Protein AF-A0A8J7K1U8-F1 (afdb_monomer)

Organism: NCBI:txid945769

Sequence (348 aa):
MERCTTWIDDINPLVSVTADYGIIAEDRPRNQFTYGVLEVPDGNGGFVESDRGPIGTYLYNLVATPPDLVSLIGPYGKGNDSTPTFEWDFLVPDEQITEVNLFVSTFAKGEGLLPTDELVDLSDSSFLPQFTQGEKRELLTKRWNGYDDFNPGRILTATWKKETNTWYDRDGTEIIAGDDDPRNTSTRLTLNDVLTLTAGQDYNWAVQAVRANGETDIDFDSFRTTSGLTDNPFSSVSILTHGFTILPTATGVPNDFFELADSIASVNGEAPDEKGLILLYDKPTGLWTPVDGKGKKINELTDNLNPGDENYLTILADNIIRKYVNQNKSLVLLPEWSTLNESIIETK

Solvent-accessible surface area (backbone atoms only — not comparable to full-atom values): 20417 Å² total; per-residue (Å²): 138,84,82,87,81,80,80,86,55,86,87,74,44,99,72,75,86,72,49,46,66,41,78,75,44,75,42,72,96,76,72,44,74,42,72,40,64,39,66,38,75,40,101,83,79,49,73,39,73,45,89,42,49,75,83,70,85,61,100,70,84,71,81,77,69,75,76,68,44,52,44,78,76,42,70,50,53,87,81,39,40,38,43,36,28,39,36,41,45,63,71,50,67,71,88,50,50,40,36,35,38,42,28,32,15,64,30,47,86,77,60,28,38,45,54,83,26,81,74,69,71,67,81,42,67,80,60,63,63,92,49,54,58,67,54,48,46,67,74,55,37,46,70,45,99,90,34,64,25,52,47,90,52,56,77,42,49,36,35,34,33,54,94,73,70,44,41,17,32,59,84,65,77,48,77,67,64,63,96,43,90,73,66,58,53,99,47,30,46,57,46,49,77,96,65,53,45,69,44,37,39,65,36,24,37,35,44,34,44,30,31,81,88,69,54,71,38,73,34,76,52,70,52,67,33,44,62,28,86,41,93,38,43,46,32,45,80,46,74,58,72,81,72,72,38,82,76,77,89,71,74,49,75,57,65,71,57,27,46,52,43,33,47,36,16,31,56,73,31,83,50,86,89,35,31,33,43,40,31,35,36,40,72,95,70,73,41,78,40,45,28,48,51,80,67,47,74,45,42,86,45,34,80,67,53,50,90,83,44,91,60,35,68,59,47,31,51,55,41,45,54,74,77,29,52,65,62,34,20,28,35,26,37,33,64,59,42,62,80,80,64,67,55,46,77,79,81,129

pLDDT: mean 80.0, std 15.54, range [33.0, 97.62]

Nearest PDB structures (foldseek):
  7mqs-assembly1_F  TM=4.468E-01  e=8.062E-03  Homo sapiens
  2gys-assembly1_B  TM=3.675E-01  e=9.652E-02  Homo sapiens
  7uwu-assembly2_B  TM=4.350E-01  e=1.156E+00  Ruminococcus bromii L2-63
  8opr-assembly1_A  TM=3.460E-01  e=4.659E-01  Bacillus anthracis

Mean predicted aligned error: 13.95 Å

Structure (mmCIF, N/CA/C/O backbone):
data_AF-A0A8J7K1U8-F1
#
_entry.id   AF-A0A8J7K1U8-F1
#
loop_
_atom_site.group_PDB
_atom_site.id
_atom_site.type_symbol
_atom_site.label_atom_id
_atom_site.label_alt_id
_atom_site.label_comp_id
_atom_site.label_asym_id
_atom_site.label_entity_id
_atom_site.label_seq_id
_atom_site.pdbx_PDB_ins_code
_atom_site.Cartn_x
_atom_site.Cartn_y
_atom_site.Cartn_z
_atom_site.occupancy
_atom_site.B_iso_or_equiv
_atom_site.auth_seq_id
_atom_site.auth_comp_id
_atom_site.auth_asym_id
_atom_site.auth_atom_id
_atom_site.pdbx_PDB_model_num
ATOM 1 N N . MET A 1 1 ? 49.160 -5.980 -52.345 1.00 39.09 1 MET A N 1
ATOM 2 C CA . MET A 1 1 ? 47.691 -5.896 -52.203 1.00 39.09 1 MET A CA 1
ATOM 3 C C . MET A 1 1 ? 47.099 -6.941 -53.137 1.00 39.09 1 MET A C 1
ATOM 5 O O . MET A 1 1 ? 46.786 -6.633 -54.277 1.00 39.09 1 MET A O 1
ATOM 9 N N . GLU A 1 2 ? 47.056 -8.196 -52.699 1.00 36.03 2 GLU A N 1
ATOM 10 C CA . GLU A 1 2 ? 46.391 -9.269 -53.445 1.00 36.03 2 GLU A CA 1
ATOM 11 C C . GLU A 1 2 ? 44.949 -9.357 -52.951 1.00 36.03 2 GLU A C 1
ATOM 13 O O . GLU A 1 2 ? 44.703 -9.511 -51.755 1.00 36.03 2 GLU A O 1
ATOM 18 N N . ARG A 1 3 ? 43.990 -9.176 -53.862 1.00 39.25 3 ARG A N 1
ATOM 19 C CA . ARG A 1 3 ? 42.570 -9.392 -53.579 1.00 39.25 3 ARG A CA 1
ATOM 20 C C . ARG A 1 3 ? 42.256 -10.859 -53.849 1.00 39.25 3 ARG A C 1
ATOM 22 O O . ARG A 1 3 ? 42.239 -11.278 -55.003 1.00 39.25 3 ARG A O 1
ATOM 29 N N . CYS A 1 4 ? 41.998 -11.616 -52.788 1.00 38.12 4 CYS A N 1
ATOM 30 C CA . CYS A 1 4 ? 41.375 -12.929 -52.890 1.00 38.12 4 CYS A CA 1
ATOM 31 C C . CYS A 1 4 ? 39.914 -12.737 -53.335 1.00 38.12 4 CYS A C 1
ATOM 33 O O . CYS A 1 4 ? 39.171 -11.991 -52.701 1.00 38.12 4 CYS A O 1
ATOM 35 N N . THR A 1 5 ? 39.526 -13.354 -54.451 1.00 47.97 5 THR A N 1
ATOM 36 C CA . THR A 1 5 ? 38.142 -13.390 -54.953 1.00 47.97 5 THR A CA 1
ATOM 37 C C . THR A 1 5 ? 37.716 -14.844 -55.086 1.00 47.97 5 THR A C 1
ATOM 39 O O . THR A 1 5 ? 37.827 -15.454 -56.145 1.00 47.97 5 THR A O 1
ATOM 42 N N . THR A 1 6 ? 37.250 -15.425 -53.988 1.00 48.66 6 THR A N 1
ATOM 43 C CA . THR A 1 6 ? 36.443 -16.646 -54.033 1.00 48.66 6 THR A CA 1
ATOM 44 C C . THR A 1 6 ? 34.980 -16.237 -54.091 1.00 48.66 6 THR A C 1
ATOM 46 O O . THR A 1 6 ? 34.499 -15.515 -53.219 1.00 48.66 6 THR A O 1
ATOM 49 N N . TRP A 1 7 ? 34.303 -16.659 -55.153 1.00 46.22 7 TRP A N 1
ATOM 50 C CA . TRP A 1 7 ? 32.868 -16.488 -55.343 1.00 46.22 7 TRP A CA 1
ATOM 51 C C . TRP A 1 7 ? 32.121 -17.409 -54.372 1.00 46.22 7 TRP A C 1
ATOM 53 O O . TRP A 1 7 ? 32.582 -18.520 -54.110 1.00 46.22 7 TRP A O 1
ATOM 63 N N . ILE A 1 8 ? 31.005 -16.934 -53.820 1.00 48.31 8 ILE A N 1
ATOM 64 C CA . ILE A 1 8 ? 30.120 -17.737 -52.971 1.00 48.31 8 ILE A CA 1
ATOM 65 C C . ILE A 1 8 ? 29.369 -18.708 -53.893 1.00 48.31 8 ILE A C 1
ATOM 67 O O . ILE A 1 8 ? 28.745 -18.279 -54.863 1.00 48.31 8 ILE A O 1
ATOM 71 N N . ASP A 1 9 ? 29.500 -20.010 -53.641 1.00 45.88 9 ASP A N 1
ATOM 72 C CA . ASP A 1 9 ? 28.738 -21.052 -54.334 1.00 45.88 9 ASP A CA 1
ATOM 73 C C . ASP A 1 9 ? 27.391 -21.238 -53.622 1.00 45.88 9 ASP A C 1
ATOM 75 O O . ASP A 1 9 ? 27.304 -21.949 -52.624 1.00 45.88 9 ASP A O 1
ATOM 79 N N . ASP A 1 10 ? 26.355 -20.560 -54.121 1.00 49.97 10 ASP A N 1
ATOM 80 C CA . ASP A 1 10 ? 24.987 -20.635 -53.585 1.00 49.97 10 ASP A CA 1
ATOM 81 C C . ASP A 1 10 ? 24.210 -21.871 -54.081 1.00 49.97 10 ASP A C 1
ATOM 83 O O . ASP A 1 10 ? 23.097 -22.129 -53.623 1.00 49.97 10 ASP A O 1
ATOM 87 N N . ILE A 1 11 ? 24.759 -22.634 -55.037 1.00 48.81 11 ILE A N 1
ATOM 88 C CA . ILE A 1 11 ? 24.075 -23.785 -55.648 1.00 48.81 11 ILE A CA 1
ATOM 89 C C . ILE A 1 11 ? 24.427 -25.075 -54.905 1.00 48.81 11 ILE A C 1
ATOM 91 O O . ILE A 1 11 ? 23.576 -25.956 -54.777 1.00 48.81 11 ILE A O 1
ATOM 95 N N . ASN A 1 12 ? 25.657 -25.195 -54.400 1.00 48.66 12 ASN A N 1
ATOM 96 C CA . ASN A 1 12 ? 26.070 -26.339 -53.592 1.00 48.66 12 ASN A CA 1
ATOM 97 C C . ASN A 1 12 ? 27.035 -25.906 -52.471 1.00 48.66 12 ASN A C 1
ATOM 99 O O . ASN A 1 12 ? 28.220 -26.259 -52.486 1.00 48.66 12 ASN A O 1
ATOM 103 N N . PRO A 1 13 ? 26.558 -25.100 -51.506 1.00 52.00 13 PRO A N 1
ATOM 104 C CA . PRO A 1 13 ? 27.426 -24.528 -50.492 1.00 52.00 13 PRO A CA 1
ATOM 105 C C . PRO A 1 13 ? 28.029 -25.633 -49.615 1.00 52.00 13 PRO A C 1
ATOM 107 O O . PRO A 1 13 ? 27.327 -26.521 -49.134 1.00 52.00 13 PRO A O 1
ATOM 110 N N . LEU A 1 14 ? 29.336 -25.542 -49.338 1.00 40.91 14 LEU A N 1
ATOM 111 C CA . LEU A 1 14 ? 30.023 -26.409 -48.362 1.00 40.91 14 LEU A CA 1
ATOM 112 C C . LEU A 1 14 ? 29.412 -26.308 -46.950 1.00 40.91 14 LEU A C 1
ATOM 114 O O . LEU A 1 14 ? 29.630 -27.187 -46.122 1.00 40.91 14 LEU A O 1
ATOM 118 N N . VAL A 1 15 ? 28.664 -25.233 -46.681 1.00 41.47 15 VAL A N 1
ATOM 119 C CA . VAL A 1 15 ? 27.913 -24.989 -45.448 1.00 41.47 15 VAL A CA 1
ATOM 120 C C . VAL A 1 15 ? 26.530 -24.460 -45.828 1.00 41.47 15 VAL A C 1
ATOM 122 O O . VAL A 1 15 ? 26.399 -23.318 -46.259 1.00 41.47 15 VAL A O 1
ATOM 125 N N . SER A 1 16 ? 25.496 -25.288 -45.675 1.00 50.03 16 SER A N 1
ATOM 126 C CA . SER A 1 16 ? 24.099 -24.878 -45.854 1.00 50.03 16 SER A CA 1
ATOM 127 C C . SER A 1 16 ? 23.536 -24.349 -44.534 1.00 50.03 16 SER A C 1
ATOM 129 O O . SER A 1 16 ? 23.629 -25.032 -43.518 1.00 50.03 16 SER A O 1
ATOM 131 N N . VAL A 1 17 ? 22.942 -23.151 -44.538 1.00 53.19 17 VAL A N 1
ATOM 132 C CA . VAL A 1 17 ? 22.283 -22.543 -43.357 1.00 53.19 17 VAL A CA 1
ATOM 133 C C . VAL A 1 17 ? 20.764 -22.749 -43.337 1.00 53.19 17 VAL A C 1
ATOM 135 O O . VAL A 1 17 ? 20.089 -22.305 -42.411 1.00 53.19 17 VAL A O 1
ATOM 138 N N . THR A 1 18 ? 20.204 -23.411 -44.351 1.00 55.69 18 THR A N 1
ATOM 139 C CA . THR A 1 18 ? 18.787 -23.789 -44.364 1.00 55.69 18 THR A CA 1
ATOM 140 C C . THR A 1 18 ? 18.569 -24.997 -43.460 1.00 55.69 18 THR A C 1
ATOM 142 O O . THR A 1 18 ? 19.096 -26.074 -43.741 1.00 55.69 18 THR A O 1
ATOM 145 N N . ALA A 1 19 ? 17.802 -24.806 -42.387 1.00 62.06 19 ALA A N 1
ATOM 146 C CA . ALA A 1 19 ? 17.338 -25.883 -41.522 1.00 62.06 19 ALA A CA 1
ATOM 147 C C . ALA A 1 19 ? 16.006 -26.428 -42.051 1.00 62.06 19 ALA A C 1
ATOM 149 O O . ALA A 1 19 ? 15.076 -25.654 -42.291 1.00 62.06 19 ALA A O 1
ATOM 150 N N . ASP A 1 20 ? 15.897 -27.746 -42.185 1.00 69.06 20 ASP A N 1
ATOM 151 C CA . ASP A 1 20 ? 14.659 -28.417 -42.585 1.00 69.06 20 ASP A CA 1
ATOM 152 C C . ASP A 1 20 ? 13.750 -28.566 -41.352 1.00 69.06 20 ASP A C 1
ATOM 154 O O . ASP A 1 20 ? 13.532 -29.663 -40.856 1.00 69.06 20 ASP A O 1
ATOM 158 N N . TYR A 1 21 ? 13.270 -27.449 -40.794 1.00 69.25 21 TYR A N 1
ATOM 159 C CA . TYR A 1 21 ? 12.438 -27.408 -39.583 1.00 69.25 21 TYR A CA 1
ATOM 160 C C . TYR A 1 21 ? 11.001 -26.980 -39.910 1.00 69.25 21 TYR A C 1
ATOM 162 O O . TYR A 1 21 ? 10.783 -26.015 -40.644 1.00 69.25 21 TYR A O 1
ATOM 170 N N . GLY A 1 22 ? 10.006 -27.669 -39.352 1.00 76.12 22 GLY A N 1
ATOM 171 C CA . GLY A 1 22 ? 8.594 -27.390 -39.619 1.00 76.12 22 GLY A CA 1
ATOM 172 C C . GLY A 1 22 ? 7.639 -28.113 -38.672 1.00 76.12 22 GLY A C 1
ATOM 173 O O . GLY A 1 22 ? 8.052 -28.670 -37.660 1.00 76.12 22 GLY A O 1
ATOM 174 N N . ILE A 1 23 ? 6.339 -28.073 -38.975 1.00 78.25 23 ILE A N 1
ATOM 175 C CA . ILE A 1 23 ? 5.301 -28.746 -38.180 1.00 78.25 23 ILE A CA 1
ATOM 176 C C . ILE A 1 23 ? 5.342 -30.246 -38.490 1.00 78.25 23 ILE A C 1
ATOM 178 O O . ILE A 1 23 ? 5.064 -30.648 -39.618 1.00 78.25 23 ILE A O 1
ATOM 182 N N . ILE A 1 24 ? 5.657 -31.064 -37.487 1.00 82.81 24 ILE A N 1
ATOM 183 C CA . ILE A 1 24 ? 5.692 -32.533 -37.581 1.00 82.81 24 ILE A CA 1
ATOM 184 C C . ILE A 1 24 ? 4.415 -33.191 -37.041 1.00 82.81 24 ILE A C 1
ATOM 186 O O . ILE A 1 24 ? 4.138 -34.346 -37.350 1.00 82.81 24 ILE A O 1
ATOM 190 N N . ALA A 1 25 ? 3.610 -32.462 -36.262 1.00 83.06 25 ALA A N 1
ATOM 191 C CA . ALA A 1 25 ? 2.262 -32.881 -35.885 1.00 83.06 25 ALA A CA 1
ATOM 192 C C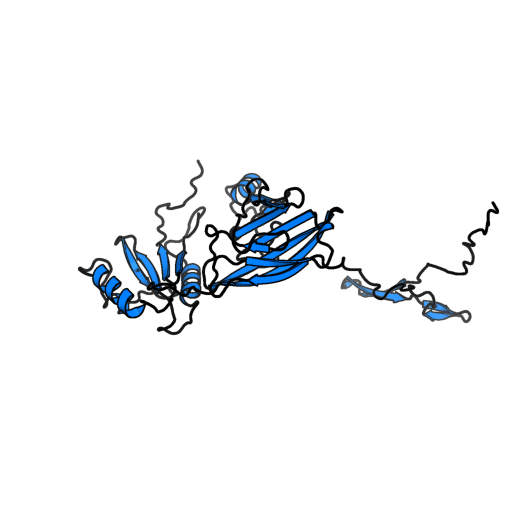 . ALA A 1 25 ? 1.356 -31.669 -35.641 1.00 83.06 25 ALA A C 1
ATOM 194 O O . ALA A 1 25 ? 1.808 -30.631 -35.161 1.00 83.06 25 ALA A O 1
ATOM 195 N N . GLU A 1 26 ? 0.065 -31.800 -35.938 1.00 86.56 26 GLU A N 1
ATOM 196 C CA . GLU A 1 26 ? -0.925 -30.747 -35.700 1.00 86.56 26 GLU A CA 1
ATOM 197 C C . GLU A 1 26 ? -2.259 -31.313 -35.190 1.00 86.56 26 GLU A C 1
ATOM 199 O O . GLU A 1 26 ? -2.769 -32.310 -35.697 1.00 86.56 26 GLU A O 1
ATOM 204 N N . ASP A 1 27 ? -2.849 -30.628 -34.211 1.00 83.12 27 ASP A N 1
ATOM 205 C CA . ASP A 1 27 ? -4.239 -30.760 -33.768 1.00 83.12 27 ASP A CA 1
ATOM 206 C C . ASP A 1 27 ? -4.906 -29.388 -33.946 1.00 83.12 27 ASP A C 1
ATOM 208 O O . ASP A 1 27 ? -4.981 -28.561 -33.031 1.00 83.12 27 ASP A O 1
ATOM 212 N N . ARG A 1 28 ? -5.348 -29.122 -35.182 1.00 84.94 28 ARG A N 1
ATOM 213 C CA . ARG A 1 28 ? -5.962 -27.843 -35.573 1.00 84.94 28 ARG A CA 1
ATOM 214 C C . ARG A 1 28 ? -7.207 -27.485 -34.746 1.00 84.94 28 ARG A C 1
ATOM 216 O O . ARG A 1 28 ? -7.323 -26.318 -34.381 1.00 84.94 28 ARG A O 1
ATOM 223 N N . PRO A 1 29 ? -8.118 -28.420 -34.405 1.00 81.12 29 PRO A N 1
ATOM 224 C CA . PRO A 1 29 ? -9.244 -28.127 -33.514 1.00 81.12 29 PRO A CA 1
ATOM 225 C C . PRO A 1 29 ? -8.842 -27.596 -32.133 1.00 81.12 29 PRO A C 1
ATOM 227 O O . PRO A 1 29 ? -9.589 -26.815 -31.550 1.00 81.12 29 PRO A O 1
ATOM 230 N N . ARG A 1 30 ? -7.679 -28.009 -31.609 1.00 73.88 30 ARG A N 1
ATOM 231 C CA . ARG A 1 30 ? -7.136 -27.525 -30.327 1.00 73.88 30 ARG A CA 1
ATOM 232 C C . ARG A 1 30 ? -6.074 -26.438 -30.474 1.00 73.88 30 ARG A C 1
ATOM 234 O O . ARG A 1 30 ? -5.535 -25.988 -29.468 1.00 73.88 30 ARG A O 1
ATOM 241 N N . ASN A 1 31 ? -5.778 -26.020 -31.704 1.00 71.00 31 ASN A N 1
ATOM 242 C CA . ASN A 1 31 ? -4.711 -25.077 -32.028 1.00 71.00 31 ASN A CA 1
ATOM 243 C C . ASN A 1 31 ? -3.335 -25.504 -31.467 1.00 71.00 31 ASN A C 1
ATOM 245 O O . ASN A 1 31 ? -2.540 -24.668 -31.041 1.00 71.00 31 ASN A O 1
ATOM 249 N N . GLN A 1 32 ? -3.069 -26.815 -31.435 1.00 72.19 32 GLN A N 1
ATOM 250 C CA . GLN A 1 32 ? -1.811 -27.385 -30.945 1.00 72.19 32 GLN A CA 1
ATOM 251 C C . GLN A 1 32 ? -0.945 -27.833 -32.121 1.00 72.19 32 GLN A C 1
ATOM 253 O O . GLN A 1 32 ? -1.412 -28.537 -33.015 1.00 72.19 32 GLN A O 1
ATOM 258 N N . PHE A 1 33 ? 0.328 -27.451 -32.101 1.00 76.88 33 PHE A N 1
ATOM 259 C CA . PHE A 1 33 ? 1.298 -27.779 -33.143 1.00 76.88 33 PHE A CA 1
ATOM 260 C C . PHE A 1 33 ? 2.578 -28.304 -32.494 1.00 76.88 33 PHE A C 1
ATOM 262 O O . PHE A 1 33 ? 3.059 -27.743 -31.510 1.00 76.88 33 PHE A O 1
ATOM 269 N N . THR A 1 34 ? 3.133 -29.376 -33.048 1.00 71.38 34 THR A N 1
ATOM 270 C CA . THR A 1 34 ? 4.445 -29.915 -32.688 1.00 71.38 34 THR A CA 1
ATOM 271 C C . THR A 1 34 ? 5.405 -29.612 -33.823 1.00 71.38 34 THR A C 1
ATOM 273 O O . THR A 1 34 ? 5.133 -29.957 -34.973 1.00 71.38 34 THR A O 1
ATOM 276 N N . TYR A 1 35 ? 6.528 -28.981 -33.498 1.00 74.62 35 TYR A N 1
ATOM 277 C CA . TYR A 1 35 ? 7.554 -28.603 -34.462 1.00 74.62 35 TYR A CA 1
ATOM 278 C C . TYR A 1 35 ? 8.792 -29.492 -34.313 1.00 74.62 35 TYR A C 1
ATOM 280 O O . TYR A 1 35 ? 9.150 -29.879 -33.200 1.00 74.62 35 TYR A O 1
ATOM 288 N N . GLY A 1 36 ? 9.444 -29.813 -35.426 1.00 75.62 36 GLY A N 1
ATOM 289 C CA . GLY A 1 36 ? 10.601 -30.702 -35.474 1.00 75.62 36 GLY A CA 1
ATOM 290 C C . GLY A 1 36 ? 11.312 -30.665 -36.822 1.00 75.62 36 GLY A C 1
ATOM 291 O O . GLY A 1 36 ? 10.969 -29.866 -37.696 1.00 75.62 36 GLY A O 1
ATOM 292 N N . VAL A 1 37 ? 12.324 -31.518 -36.974 1.00 79.06 37 VAL A N 1
ATOM 293 C CA . VAL A 1 37 ? 13.044 -31.677 -38.241 1.00 79.06 37 VAL A CA 1
ATOM 294 C C . VAL A 1 37 ? 12.156 -32.449 -39.217 1.00 79.06 37 VAL A C 1
ATOM 296 O O . VAL A 1 37 ? 11.594 -33.487 -38.873 1.00 79.06 37 VAL A O 1
ATOM 299 N N . LEU A 1 38 ? 11.978 -31.904 -40.417 1.00 79.38 38 LEU A N 1
ATOM 300 C CA . LEU A 1 38 ? 11.178 -32.502 -41.474 1.00 79.38 38 LEU A CA 1
ATOM 301 C C . LEU A 1 38 ? 11.901 -33.719 -42.050 1.00 79.38 38 LEU A C 1
ATOM 303 O O . LEU A 1 38 ? 13.125 -33.728 -42.209 1.00 79.38 38 LEU A O 1
ATOM 307 N N . GLU A 1 39 ? 11.129 -34.742 -42.402 1.00 81.69 39 GLU A N 1
ATOM 308 C CA . GLU A 1 39 ? 11.668 -35.877 -43.136 1.00 81.69 39 GLU A CA 1
ATOM 309 C C . GLU A 1 39 ? 11.912 -35.492 -44.602 1.00 81.69 39 GLU A C 1
ATOM 311 O O . GLU A 1 39 ? 11.087 -34.839 -45.249 1.00 81.69 39 GLU A O 1
ATOM 316 N N . VAL A 1 40 ? 13.047 -35.926 -45.139 1.00 77.19 40 VAL A N 1
ATOM 317 C CA . VAL A 1 40 ? 13.433 -35.762 -46.540 1.00 77.19 40 VAL A CA 1
ATOM 318 C C . VAL A 1 40 ? 13.400 -37.114 -47.252 1.00 77.19 40 VAL A C 1
ATOM 320 O O . VAL A 1 40 ? 13.623 -38.149 -46.619 1.00 77.19 40 VAL A O 1
ATOM 323 N N . PRO A 1 41 ? 13.121 -37.150 -48.567 1.00 79.19 41 PRO A N 1
ATOM 324 C CA . PRO A 1 41 ? 13.138 -38.398 -49.316 1.00 79.19 41 PRO A CA 1
ATOM 325 C C . PRO A 1 41 ? 14.519 -39.057 -49.261 1.00 79.19 41 PRO A C 1
ATOM 327 O O . PRO A 1 41 ? 15.525 -38.424 -49.587 1.00 79.19 41 PRO A O 1
ATOM 330 N N . ASP A 1 42 ? 14.571 -40.339 -48.908 1.00 74.12 42 ASP A N 1
ATOM 331 C CA . ASP A 1 42 ? 15.767 -41.137 -49.129 1.00 74.12 42 ASP A CA 1
ATOM 332 C C . ASP A 1 42 ? 15.887 -41.496 -50.621 1.00 74.12 42 ASP A C 1
ATOM 334 O O . ASP A 1 42 ? 14.910 -41.544 -51.377 1.00 74.12 42 ASP A O 1
ATOM 338 N N . GLY A 1 43 ? 17.112 -41.754 -51.083 1.00 68.06 43 GLY A N 1
ATOM 339 C CA . GLY A 1 43 ? 17.377 -42.131 -52.477 1.00 68.06 43 GLY A CA 1
ATOM 340 C C . GLY A 1 43 ? 16.725 -43.452 -52.922 1.00 68.06 43 GLY A C 1
ATOM 341 O O . GLY A 1 43 ? 16.883 -43.837 -54.079 1.00 68.06 43 GLY A O 1
ATOM 342 N N . ASN A 1 44 ? 16.002 -44.137 -52.030 1.00 74.06 44 ASN A N 1
ATOM 343 C CA . ASN A 1 44 ? 15.287 -45.387 -52.263 1.00 74.06 44 ASN A CA 1
ATOM 344 C C . ASN A 1 44 ? 13.752 -45.212 -52.215 1.00 74.06 44 ASN A C 1
ATOM 346 O O . ASN A 1 44 ? 13.029 -46.207 -52.283 1.00 74.06 44 ASN A O 1
ATOM 350 N N . GLY A 1 45 ? 13.248 -43.972 -52.146 1.00 71.88 45 GLY A N 1
ATOM 351 C CA . GLY A 1 45 ? 11.816 -43.655 -52.147 1.00 71.88 45 GLY A CA 1
ATOM 352 C C . GLY A 1 45 ? 11.123 -43.756 -50.782 1.00 71.88 45 GLY A C 1
ATOM 353 O O . GLY A 1 45 ? 9.895 -43.683 -50.731 1.00 71.88 45 GLY A O 1
ATOM 354 N N . GLY A 1 46 ? 11.880 -43.936 -49.700 1.00 73.69 46 GLY A N 1
ATOM 355 C CA . GLY A 1 46 ? 11.437 -43.751 -48.319 1.00 73.69 46 GLY A CA 1
ATOM 356 C C . GLY A 1 46 ? 11.601 -42.302 -47.854 1.00 73.69 46 GLY A C 1
ATOM 357 O O . GLY A 1 46 ? 12.013 -41.435 -48.621 1.00 73.69 46 GLY A O 1
ATOM 358 N N . PHE A 1 47 ? 11.284 -42.040 -46.589 1.00 77.50 47 PHE A N 1
ATOM 359 C CA . PHE A 1 47 ? 11.544 -40.767 -45.918 1.00 77.50 47 PHE A CA 1
ATOM 360 C C . PHE A 1 47 ? 12.472 -41.025 -44.732 1.00 77.50 47 PHE A C 1
ATOM 362 O O . PHE A 1 47 ? 12.306 -42.013 -44.014 1.00 77.50 47 PHE A O 1
ATOM 369 N N . VAL A 1 48 ? 13.469 -40.165 -44.557 1.00 77.25 48 VAL A N 1
ATOM 370 C CA . VAL A 1 48 ? 14.399 -40.186 -43.426 1.00 77.25 48 VAL A CA 1
ATOM 371 C C . VAL A 1 48 ? 14.444 -38.805 -42.800 1.00 77.25 48 VAL A C 1
ATOM 373 O O . VAL A 1 48 ? 14.270 -37.801 -43.486 1.00 77.25 48 VAL A O 1
ATOM 376 N N . GLU A 1 49 ? 14.677 -38.742 -41.495 1.00 68.75 49 GLU A N 1
ATOM 377 C CA . GLU A 1 49 ? 14.889 -37.474 -40.802 1.00 68.75 49 GLU A CA 1
ATOM 378 C C . GLU A 1 49 ? 16.051 -36.711 -41.460 1.00 68.75 49 GLU A C 1
ATOM 380 O O . GLU A 1 49 ? 17.113 -37.292 -41.709 1.00 68.75 49 GLU A O 1
ATOM 385 N N . SER A 1 50 ? 15.835 -35.435 -41.801 1.00 72.12 50 SER A N 1
ATOM 386 C CA . SER A 1 50 ? 16.887 -34.620 -42.411 1.00 72.12 50 SER A CA 1
ATOM 387 C C . SER A 1 50 ? 18.078 -34.486 -41.463 1.00 72.12 50 SER A C 1
ATOM 389 O O . SER A 1 50 ? 17.925 -34.189 -40.280 1.00 72.12 50 SER A O 1
ATOM 391 N N . ASP A 1 51 ? 19.291 -34.645 -41.990 1.00 63.50 51 ASP A N 1
ATOM 392 C CA . ASP A 1 51 ? 20.522 -34.329 -41.261 1.00 63.50 51 ASP A CA 1
ATOM 393 C C . ASP A 1 51 ? 20.787 -32.812 -41.199 1.00 63.50 51 ASP A C 1
ATOM 395 O O . ASP A 1 51 ? 21.678 -32.355 -40.480 1.00 63.50 51 ASP A O 1
ATOM 399 N N . ARG A 1 52 ? 19.963 -32.012 -41.892 1.00 62.03 52 ARG A N 1
ATOM 400 C CA . ARG A 1 52 ? 19.957 -30.541 -41.881 1.00 62.03 52 ARG A CA 1
ATOM 401 C C . ARG A 1 52 ? 19.071 -29.994 -40.767 1.00 62.03 52 ARG A C 1
ATOM 403 O O . ARG A 1 52 ? 18.224 -29.121 -40.976 1.00 62.03 52 ARG A O 1
ATOM 410 N N . GLY A 1 53 ? 19.279 -30.513 -39.562 1.00 55.56 53 GLY A N 1
ATOM 411 C CA . GLY A 1 53 ? 18.729 -29.922 -38.349 1.00 55.56 53 GLY A CA 1
ATOM 412 C C . GLY A 1 53 ? 19.316 -28.524 -38.096 1.00 55.56 53 GLY A C 1
ATOM 413 O O . GLY A 1 53 ? 20.380 -28.184 -38.622 1.00 55.56 53 GLY A O 1
ATOM 414 N N . PRO A 1 54 ? 18.651 -27.679 -37.293 1.00 54.44 54 PRO A N 1
ATOM 415 C CA . PRO A 1 54 ? 19.188 -26.371 -36.937 1.00 54.44 54 PRO A CA 1
ATOM 416 C C . PRO A 1 54 ? 20.565 -26.508 -36.264 1.00 54.44 54 PRO A C 1
ATOM 418 O O . PRO A 1 54 ? 20.710 -27.198 -35.255 1.00 54.44 54 PRO A O 1
ATOM 421 N N . ILE A 1 55 ? 21.583 -25.825 -36.799 1.00 49.56 55 ILE A N 1
ATOM 422 C CA . ILE A 1 55 ? 22.907 -25.753 -36.168 1.00 49.56 55 ILE A CA 1
ATOM 423 C C . ILE A 1 55 ? 22.812 -24.803 -34.969 1.00 49.56 55 ILE A C 1
ATOM 425 O O . ILE A 1 55 ? 22.716 -23.587 -35.123 1.00 49.56 55 ILE A O 1
ATOM 429 N N . GLY A 1 56 ? 22.836 -25.363 -33.759 1.00 44.84 56 GLY A N 1
ATOM 430 C CA . GLY A 1 56 ? 22.957 -24.600 -32.520 1.00 44.84 56 GLY A CA 1
ATOM 431 C C . GLY A 1 56 ? 24.391 -24.154 -32.282 1.00 44.84 56 GLY A C 1
ATOM 432 O O . GLY A 1 56 ? 25.196 -24.905 -31.735 1.00 44.84 56 GLY A O 1
ATOM 433 N N . THR A 1 57 ? 24.728 -22.926 -32.674 1.00 41.41 57 THR A N 1
ATOM 434 C CA . THR A 1 57 ? 25.945 -22.278 -32.178 1.00 41.41 57 THR A CA 1
ATOM 435 C C . THR A 1 57 ? 25.617 -21.568 -30.867 1.00 41.41 57 THR A C 1
ATOM 437 O O . THR A 1 57 ? 25.022 -20.495 -30.882 1.00 41.41 57 THR A O 1
ATOM 440 N N . TYR A 1 58 ? 26.058 -22.185 -29.767 1.00 33.00 58 TYR A N 1
ATOM 441 C CA . TYR A 1 58 ? 25.867 -21.834 -28.351 1.00 33.00 58 TYR A CA 1
ATOM 442 C C . TYR A 1 58 ? 24.572 -22.336 -27.691 1.00 33.00 58 TYR A C 1
ATOM 444 O O . TYR A 1 58 ? 23.548 -22.559 -28.324 1.00 33.00 58 TYR A O 1
ATOM 452 N N . LEU A 1 59 ? 24.707 -22.605 -26.390 1.00 38.84 59 LEU A N 1
ATOM 453 C CA . LEU A 1 59 ? 23.998 -23.598 -25.572 1.00 38.84 59 LEU A CA 1
ATOM 454 C C . LEU A 1 59 ? 22.479 -23.434 -25.384 1.00 38.84 59 LEU A C 1
ATOM 456 O O . LEU A 1 59 ? 21.913 -24.242 -24.659 1.00 38.84 59 LEU A O 1
ATOM 460 N N . TYR A 1 60 ? 21.807 -22.486 -26.041 1.00 36.31 60 TYR A N 1
ATOM 461 C CA . TYR A 1 60 ? 20.351 -22.328 -25.940 1.00 36.31 60 TYR A CA 1
ATOM 462 C C . TYR A 1 60 ? 19.753 -21.774 -27.246 1.00 36.31 60 TYR A C 1
ATOM 464 O O . TYR A 1 60 ? 19.667 -20.567 -27.448 1.00 36.31 60 TYR A O 1
ATOM 472 N N . ASN A 1 61 ? 19.316 -22.671 -28.134 1.00 37.84 61 ASN A N 1
ATOM 473 C CA . ASN A 1 61 ? 18.318 -22.362 -29.161 1.00 37.84 61 ASN A CA 1
ATOM 474 C C . ASN A 1 61 ? 16.939 -22.710 -28.594 1.00 37.84 61 ASN A C 1
ATOM 476 O O . ASN A 1 61 ? 16.726 -23.877 -28.280 1.00 37.84 61 ASN A O 1
ATOM 480 N N . LEU A 1 62 ? 16.059 -21.707 -28.491 1.00 37.16 62 LEU A N 1
ATOM 481 C CA . LEU A 1 62 ? 14.586 -21.713 -28.352 1.00 37.16 62 LEU A CA 1
ATOM 482 C C . LEU A 1 62 ? 14.251 -20.452 -27.547 1.00 37.16 62 LEU A C 1
ATOM 484 O O . LEU A 1 62 ? 14.532 -20.460 -26.363 1.00 37.16 62 LEU A O 1
ATOM 488 N N . VAL A 1 63 ? 13.728 -19.386 -28.179 1.00 36.94 63 VAL A N 1
ATOM 489 C CA . VAL A 1 63 ? 13.394 -18.093 -27.530 1.00 36.94 63 VAL A CA 1
ATOM 490 C C . VAL A 1 63 ? 14.461 -17.677 -26.510 1.00 36.94 63 VAL A C 1
ATOM 492 O O . VAL A 1 63 ? 14.354 -17.989 -25.331 1.00 36.94 63 VAL A O 1
ATOM 495 N N . ALA A 1 64 ? 15.512 -16.979 -26.948 1.00 38.91 64 ALA A N 1
ATOM 496 C CA . ALA A 1 64 ? 16.397 -16.338 -25.984 1.00 38.91 64 ALA A CA 1
ATOM 497 C C . ALA A 1 64 ? 15.562 -15.292 -25.240 1.00 38.91 64 ALA A C 1
ATOM 499 O O . ALA A 1 64 ? 15.293 -14.217 -25.780 1.00 38.91 64 ALA A O 1
ATOM 500 N N . THR A 1 65 ? 15.091 -15.635 -24.042 1.00 45.31 65 THR A N 1
ATOM 501 C CA . THR A 1 65 ? 14.633 -14.642 -23.083 1.00 45.31 65 THR A CA 1
ATOM 502 C C . THR A 1 65 ? 15.788 -13.650 -22.970 1.00 45.31 65 THR A C 1
ATOM 504 O O . THR A 1 65 ? 16.931 -14.101 -22.795 1.00 45.31 65 THR A O 1
ATOM 507 N N . PRO A 1 66 ? 15.565 -12.341 -23.187 1.00 57.25 66 PRO A N 1
ATOM 508 C CA . PRO A 1 66 ? 16.602 -11.363 -22.891 1.00 57.25 66 PRO A CA 1
ATOM 509 C C . PRO A 1 66 ? 17.136 -11.661 -21.483 1.00 57.25 66 PRO A C 1
ATOM 511 O O . PRO A 1 66 ? 16.345 -12.055 -20.625 1.00 57.25 66 PRO A O 1
ATOM 514 N N . PRO A 1 67 ? 18.464 -11.609 -21.270 1.00 64.12 67 PRO A N 1
ATOM 515 C CA . PRO A 1 67 ? 19.016 -11.899 -19.958 1.00 64.12 67 PRO A CA 1
ATOM 516 C C . PRO A 1 67 ? 18.355 -10.963 -18.952 1.00 64.12 67 PRO A C 1
ATOM 518 O O . PRO A 1 67 ? 18.318 -9.756 -19.205 1.00 64.12 67 PRO A O 1
ATOM 521 N N . ASP A 1 68 ? 17.858 -11.531 -17.854 1.00 81.19 68 ASP A N 1
ATOM 522 C CA . ASP A 1 68 ? 17.300 -10.774 -16.738 1.00 81.19 68 ASP A CA 1
ATOM 523 C C . ASP A 1 68 ? 18.257 -9.614 -16.412 1.00 81.19 68 ASP A C 1
ATOM 525 O O . ASP A 1 68 ? 19.482 -9.782 -16.382 1.00 81.19 68 ASP A O 1
ATOM 529 N N . LEU A 1 69 ? 17.721 -8.405 -16.271 1.00 88.44 69 LEU A N 1
ATOM 530 C CA . LEU A 1 69 ? 18.502 -7.203 -15.985 1.00 88.44 69 LEU A CA 1
ATOM 531 C C . LEU A 1 69 ? 18.593 -6.955 -14.491 1.00 88.44 69 LEU A C 1
ATOM 533 O O . LEU A 1 69 ? 19.575 -6.362 -14.042 1.00 88.44 69 LEU A O 1
ATOM 537 N N . VAL A 1 70 ? 17.570 -7.368 -13.749 1.00 92.31 70 VAL A N 1
ATOM 538 C CA . VAL A 1 70 ? 17.387 -7.054 -12.338 1.00 92.31 70 VAL A CA 1
ATOM 539 C C . VAL A 1 70 ? 16.991 -8.305 -11.560 1.00 92.31 70 VAL A C 1
ATOM 541 O O . VAL A 1 70 ? 16.275 -9.157 -12.069 1.00 92.31 70 VAL A O 1
ATOM 544 N N . SER A 1 71 ? 17.478 -8.410 -10.326 1.00 91.88 71 SER A N 1
ATOM 545 C CA . SER A 1 71 ? 17.079 -9.435 -9.362 1.00 91.88 71 SER A CA 1
ATOM 546 C C . SER A 1 71 ? 16.766 -8.764 -8.036 1.00 91.88 71 SER A C 1
ATOM 548 O O . SER A 1 71 ? 17.593 -8.018 -7.505 1.00 91.88 71 SER A O 1
ATOM 550 N N . LEU A 1 72 ? 15.596 -9.046 -7.472 1.00 90.25 72 LEU A N 1
ATOM 551 C CA . LEU A 1 72 ? 15.225 -8.518 -6.162 1.00 90.25 72 LEU A CA 1
ATOM 552 C C . LEU A 1 72 ? 15.988 -9.246 -5.047 1.00 90.25 72 LEU A C 1
ATOM 554 O O . LEU A 1 72 ? 16.147 -10.466 -5.077 1.00 90.25 72 LEU A O 1
ATOM 558 N N . ILE A 1 73 ? 16.479 -8.491 -4.062 1.00 89.62 73 ILE A N 1
ATOM 559 C CA . ILE A 1 73 ? 17.187 -9.035 -2.892 1.00 89.62 73 ILE A CA 1
ATOM 560 C C . ILE A 1 73 ? 16.255 -9.043 -1.673 1.00 89.62 73 ILE A C 1
ATOM 562 O O . ILE A 1 73 ? 16.268 -9.969 -0.861 1.00 89.62 73 ILE A O 1
ATOM 566 N N . GLY A 1 74 ? 15.421 -8.015 -1.561 1.00 78.69 74 GLY A N 1
ATOM 567 C CA . GLY A 1 74 ? 14.317 -7.940 -0.618 1.00 78.69 74 GLY A CA 1
ATOM 568 C C . GLY A 1 74 ? 13.888 -6.493 -0.419 1.00 78.69 74 GLY A C 1
ATOM 569 O O . GLY A 1 74 ? 14.504 -5.569 -0.950 1.00 78.69 74 GLY A O 1
ATOM 570 N N . PRO A 1 75 ? 12.896 -6.256 0.435 1.00 80.50 75 PRO A N 1
ATOM 571 C CA . PRO A 1 75 ? 12.986 -5.168 1.379 1.00 80.50 75 PRO A CA 1
ATOM 572 C C . PRO A 1 75 ? 13.808 -5.607 2.605 1.00 80.50 75 PRO A C 1
ATOM 574 O O . PRO A 1 75 ? 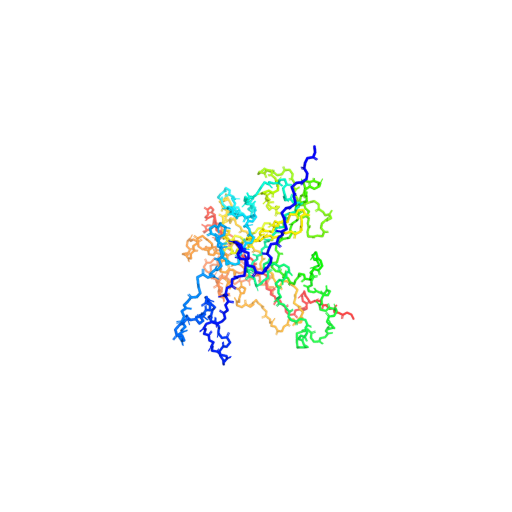13.504 -6.614 3.248 1.00 80.50 75 PRO A O 1
ATOM 577 N N . TYR A 1 76 ? 14.828 -4.830 2.966 1.00 67.12 76 TYR A N 1
ATOM 578 C CA . TYR A 1 76 ? 15.522 -4.903 4.248 1.00 67.12 76 TYR A CA 1
ATOM 579 C C . TYR A 1 76 ? 15.037 -3.796 5.184 1.00 67.12 76 TYR A C 1
ATOM 581 O O . TYR A 1 76 ? 14.844 -2.650 4.798 1.00 67.12 76 TYR A O 1
ATOM 589 N N . GLY A 1 77 ? 14.890 -4.138 6.456 1.00 55.50 77 GLY A N 1
ATOM 590 C CA . GLY A 1 77 ? 14.621 -3.204 7.541 1.00 55.50 77 GLY A CA 1
ATOM 591 C C . GLY A 1 77 ? 15.061 -3.883 8.825 1.00 55.50 77 GLY A C 1
ATOM 592 O O . GLY A 1 77 ? 14.810 -5.078 9.017 1.00 55.50 77 GLY A O 1
ATOM 593 N N . LYS A 1 78 ? 15.808 -3.189 9.683 1.00 44.19 78 LYS A N 1
ATOM 594 C CA . LYS A 1 78 ? 16.248 -3.753 10.966 1.00 44.19 78 LYS A CA 1
ATOM 595 C C . LYS A 1 78 ? 15.007 -4.015 11.812 1.00 44.19 78 LYS A C 1
ATOM 597 O O . LYS A 1 78 ? 14.564 -3.087 12.459 1.00 44.19 78 LYS A O 1
ATOM 602 N N . GLY A 1 79 ? 14.480 -5.242 11.790 1.00 49.38 79 GLY A N 1
ATOM 603 C CA . GLY A 1 79 ? 13.400 -5.737 12.650 1.00 49.38 79 GLY A CA 1
ATOM 604 C C . GLY A 1 79 ? 12.329 -4.696 12.991 1.00 49.38 79 GLY A C 1
ATOM 605 O O . GLY A 1 79 ? 12.518 -3.933 13.935 1.00 49.38 79 GLY A O 1
ATOM 606 N N . ASN A 1 80 ? 11.185 -4.766 12.300 1.00 52.47 80 ASN A N 1
ATOM 607 C CA . ASN A 1 80 ? 9.972 -3.958 12.507 1.00 52.47 80 ASN A CA 1
ATOM 608 C C . ASN A 1 80 ? 9.840 -2.662 11.689 1.00 52.47 80 ASN A C 1
ATOM 610 O O . ASN A 1 80 ? 9.430 -1.630 12.222 1.00 52.47 80 ASN A O 1
ATOM 614 N N . ASP A 1 81 ? 10.175 -2.703 10.403 1.00 69.75 81 ASP A N 1
ATOM 615 C CA . ASP A 1 81 ? 10.228 -1.491 9.591 1.00 69.75 81 ASP A CA 1
ATOM 616 C C . ASP A 1 81 ? 8.962 -1.304 8.742 1.00 69.75 81 ASP A C 1
ATOM 618 O O . ASP A 1 81 ? 8.760 -1.972 7.727 1.00 69.75 81 ASP A O 1
ATOM 622 N N . SER A 1 82 ? 8.096 -0.385 9.170 1.00 81.75 82 SER A N 1
ATOM 623 C CA . SER A 1 82 ? 7.002 0.138 8.344 1.00 81.75 82 SER A CA 1
ATOM 624 C C . SER A 1 82 ? 7.508 1.069 7.229 1.00 81.75 82 SER A C 1
ATOM 626 O O . SER A 1 82 ? 6.726 1.499 6.389 1.00 81.75 82 SER A O 1
ATOM 628 N N . THR A 1 83 ? 8.805 1.358 7.181 1.00 87.06 83 THR A N 1
ATOM 629 C CA . THR A 1 83 ? 9.486 2.177 6.171 1.00 87.06 83 THR A CA 1
ATOM 630 C C . THR A 1 83 ? 10.630 1.376 5.532 1.00 87.06 83 THR A C 1
ATOM 632 O O . THR A 1 83 ? 11.801 1.722 5.673 1.00 87.06 83 THR A O 1
ATOM 635 N N . PRO A 1 84 ? 10.328 0.254 4.850 1.00 88.25 84 PRO A N 1
ATOM 636 C CA . PRO A 1 84 ? 11.352 -0.676 4.387 1.00 88.25 84 PRO A CA 1
ATOM 637 C C . PRO A 1 84 ? 12.323 -0.042 3.381 1.00 88.25 84 PRO A C 1
ATOM 639 O O . PRO A 1 84 ? 11.966 0.841 2.597 1.00 88.25 84 PRO A O 1
ATOM 642 N N . THR A 1 85 ? 13.550 -0.562 3.365 1.00 90.69 85 THR A N 1
ATOM 643 C CA . THR A 1 85 ? 14.555 -0.299 2.331 1.00 90.69 85 THR A CA 1
ATOM 644 C C . THR A 1 85 ? 14.469 -1.365 1.250 1.00 90.69 85 THR A C 1
ATOM 646 O O . THR A 1 85 ? 14.831 -2.512 1.488 1.00 90.69 85 THR A O 1
ATOM 649 N N . PHE A 1 86 ? 14.022 -1.006 0.053 1.00 92.69 86 PHE A N 1
ATOM 650 C CA . PHE A 1 86 ? 13.993 -1.905 -1.101 1.00 92.69 86 PHE A CA 1
ATOM 651 C C . PHE A 1 86 ? 15.388 -2.019 -1.713 1.00 92.69 86 PHE A C 1
ATOM 653 O O . PHE A 1 86 ? 16.022 -0.994 -1.962 1.00 92.69 86 PHE A O 1
ATOM 660 N N . GLU A 1 87 ? 15.853 -3.245 -1.960 1.00 93.94 87 GLU A N 1
ATOM 661 C CA . GLU A 1 87 ? 17.166 -3.536 -2.540 1.00 93.94 87 GLU A CA 1
ATOM 662 C C . GLU A 1 87 ? 17.073 -4.563 -3.670 1.00 93.94 87 GLU A C 1
ATOM 664 O O . GLU A 1 87 ? 16.371 -5.576 -3.580 1.00 93.94 87 GLU A O 1
ATOM 669 N N . TRP A 1 88 ? 17.821 -4.306 -4.735 1.00 94.81 88 TRP A N 1
ATOM 670 C CA . TRP A 1 88 ? 17.940 -5.174 -5.900 1.00 94.81 88 TRP A CA 1
ATOM 671 C C . TRP A 1 88 ? 19.359 -5.110 -6.455 1.00 94.81 88 TRP A C 1
ATOM 673 O O . TRP A 1 88 ? 20.079 -4.140 -6.228 1.00 94.81 88 TRP A O 1
ATOM 683 N N . ASP A 1 89 ? 19.740 -6.121 -7.223 1.00 94.75 89 ASP A N 1
ATOM 684 C CA . ASP A 1 89 ? 20.995 -6.144 -7.966 1.00 94.75 89 ASP A CA 1
ATOM 685 C C . ASP A 1 89 ? 20.725 -6.066 -9.466 1.00 94.75 89 ASP A C 1
ATOM 687 O O . ASP A 1 89 ? 19.730 -6.596 -9.968 1.00 94.75 89 ASP A O 1
ATOM 691 N N . PHE A 1 90 ? 21.644 -5.436 -10.199 1.00 93.94 90 PHE A N 1
ATOM 692 C CA . PHE A 1 90 ? 21.681 -5.564 -11.648 1.00 93.94 90 PHE A CA 1
ATOM 693 C C . PHE A 1 90 ? 22.514 -6.779 -12.042 1.00 93.94 90 PHE A C 1
ATOM 695 O O . PHE A 1 90 ? 23.644 -6.969 -11.594 1.00 93.94 90 PHE A O 1
ATOM 702 N N . LEU A 1 91 ? 21.979 -7.582 -12.954 1.00 90.44 91 LEU A N 1
ATOM 703 C CA . LEU A 1 91 ? 22.678 -8.737 -13.523 1.00 90.44 91 LEU A CA 1
ATOM 704 C C . LEU A 1 91 ? 23.575 -8.342 -14.707 1.00 90.44 91 LEU A C 1
ATOM 706 O O . LEU A 1 91 ? 24.227 -9.179 -15.335 1.00 90.44 91 LEU A O 1
ATOM 710 N N . VAL A 1 92 ? 23.633 -7.040 -14.991 1.00 87.75 92 VAL A N 1
ATOM 711 C CA . VAL A 1 92 ? 24.473 -6.392 -15.995 1.00 87.75 92 VAL A CA 1
ATOM 712 C C . VAL A 1 92 ? 25.168 -5.172 -15.394 1.00 87.75 92 VAL A C 1
ATOM 714 O O . VAL A 1 92 ? 24.707 -4.668 -14.376 1.00 87.75 92 VAL A O 1
ATOM 717 N N . PRO A 1 93 ? 26.251 -4.661 -16.010 1.00 89.81 93 PRO A N 1
ATOM 718 C CA . PRO A 1 93 ? 26.928 -3.473 -15.499 1.00 89.81 93 PRO A CA 1
ATOM 719 C C . PRO A 1 93 ? 25.976 -2.280 -15.356 1.00 89.81 93 PRO A C 1
ATOM 721 O O . PRO A 1 93 ? 25.278 -1.931 -16.315 1.00 89.81 93 PRO A O 1
ATOM 724 N N . ASP A 1 94 ? 26.003 -1.622 -14.196 1.00 89.44 94 ASP A N 1
ATOM 725 C CA . ASP A 1 94 ? 25.204 -0.439 -13.849 1.00 89.44 94 ASP A CA 1
ATOM 726 C C . ASP A 1 94 ? 25.313 0.669 -14.911 1.00 89.44 94 ASP A C 1
ATOM 728 O O . ASP A 1 94 ? 24.387 1.454 -15.140 1.00 89.44 94 ASP A O 1
ATOM 732 N N . GLU A 1 95 ? 26.438 0.739 -15.634 1.00 89.38 95 GLU A N 1
ATOM 733 C CA . GLU A 1 95 ? 26.627 1.710 -16.704 1.00 89.38 95 GLU A CA 1
ATOM 734 C C . GLU A 1 95 ? 25.685 1.498 -17.902 1.00 89.38 95 GLU A C 1
ATOM 736 O O . GLU A 1 95 ? 25.528 2.414 -18.715 1.00 89.38 95 GLU A O 1
ATOM 741 N N . GLN A 1 96 ? 25.042 0.338 -18.019 1.00 91.50 96 GLN A N 1
ATOM 742 C CA . GLN A 1 96 ? 24.063 0.048 -19.067 1.00 91.50 96 GLN A CA 1
ATOM 743 C C . GLN A 1 96 ? 22.641 0.462 -18.680 1.00 91.50 96 GLN A C 1
ATOM 745 O O . GLN A 1 96 ? 21.820 0.687 -19.571 1.00 91.50 96 GLN A O 1
ATOM 750 N N . ILE A 1 97 ? 22.366 0.607 -17.382 1.00 95.31 97 ILE A N 1
ATOM 751 C CA . ILE A 1 97 ? 21.070 1.045 -16.866 1.00 95.31 97 ILE A CA 1
ATOM 752 C C . ILE A 1 97 ? 20.990 2.568 -16.947 1.00 95.31 97 ILE A C 1
ATOM 754 O O . ILE A 1 97 ? 21.950 3.274 -16.630 1.00 95.31 97 ILE A O 1
ATOM 758 N N . THR A 1 98 ? 19.863 3.085 -17.422 1.00 96.12 98 THR A N 1
ATOM 759 C CA . THR A 1 98 ? 19.593 4.526 -17.549 1.00 96.12 98 THR A CA 1
ATOM 760 C C . THR A 1 98 ? 18.462 4.997 -16.652 1.00 96.12 98 THR A C 1
ATOM 762 O O . THR A 1 98 ? 18.467 6.156 -16.234 1.00 96.12 98 THR A O 1
ATOM 765 N N . GLU A 1 99 ? 17.525 4.107 -16.342 1.00 95.94 99 GLU A N 1
ATOM 766 C CA . GLU A 1 99 ? 16.367 4.391 -15.504 1.00 95.94 99 GLU A CA 1
ATOM 767 C C . GLU A 1 99 ? 15.979 3.140 -14.711 1.00 95.94 99 GLU A C 1
ATOM 769 O O . GLU A 1 99 ? 16.162 2.015 -15.184 1.00 95.94 99 GLU A O 1
ATOM 774 N N . VAL A 1 100 ? 15.465 3.351 -13.500 1.00 96.81 100 VAL A N 1
ATOM 775 C CA . VAL A 1 100 ? 14.870 2.301 -12.669 1.00 96.81 100 VAL A CA 1
ATOM 776 C C . VAL A 1 100 ? 13.530 2.791 -12.154 1.00 96.81 100 VAL A C 1
ATOM 778 O O . VAL A 1 100 ? 13.455 3.899 -11.630 1.00 96.81 100 VAL A O 1
ATOM 781 N N . ASN A 1 101 ? 12.491 1.968 -12.257 1.00 96.62 101 ASN A N 1
ATOM 782 C CA . ASN A 1 101 ? 11.177 2.261 -11.703 1.00 96.62 101 ASN A CA 1
ATOM 783 C C . ASN A 1 101 ? 10.857 1.279 -10.577 1.00 96.62 101 ASN A C 1
ATOM 785 O O . ASN A 1 101 ? 10.896 0.071 -10.792 1.00 96.62 101 ASN A O 1
ATOM 789 N N . LEU A 1 102 ? 10.538 1.797 -9.392 1.00 96.75 102 LEU A N 1
ATOM 790 C CA . LEU A 1 102 ? 10.078 1.014 -8.248 1.00 96.75 102 LEU A CA 1
ATOM 791 C C . LEU A 1 102 ? 8.578 1.232 -8.047 1.00 96.75 102 LEU A C 1
ATOM 793 O O . LEU A 1 102 ? 8.099 2.368 -7.972 1.00 96.75 102 LEU A O 1
ATOM 797 N N . PHE A 1 103 ? 7.854 0.126 -7.909 1.00 96.31 103 PHE A N 1
ATOM 798 C CA . PHE A 1 103 ? 6.423 0.098 -7.640 1.00 96.31 103 PHE A CA 1
ATOM 799 C C . PHE A 1 103 ? 6.164 -0.633 -6.330 1.00 96.31 103 PHE A C 1
ATOM 801 O O . PHE A 1 103 ? 6.707 -1.713 -6.123 1.00 96.31 103 PHE A O 1
ATOM 808 N N . VAL A 1 104 ? 5.312 -0.073 -5.471 1.00 95.75 104 VAL A N 1
ATOM 809 C CA . VAL A 1 104 ? 4.862 -0.717 -4.225 1.00 95.75 104 VAL A CA 1
ATOM 810 C C . VAL A 1 104 ? 3.344 -0.616 -4.141 1.00 95.75 104 VAL A C 1
ATOM 812 O O . VAL A 1 104 ? 2.774 0.463 -4.342 1.00 95.75 104 VAL A O 1
ATOM 815 N N . SER A 1 105 ? 2.674 -1.732 -3.863 1.00 94.75 105 SER A N 1
ATOM 816 C CA . SER A 1 105 ? 1.217 -1.797 -3.783 1.00 94.75 105 SER A CA 1
ATOM 817 C C . SER A 1 105 ? 0.716 -2.877 -2.828 1.00 94.75 105 SER A C 1
ATOM 819 O O . SER A 1 105 ? 1.389 -3.870 -2.579 1.00 94.75 105 SER A O 1
ATOM 821 N N . THR A 1 106 ? -0.510 -2.717 -2.337 1.00 91.88 106 THR A N 1
ATOM 822 C CA . THR A 1 106 ? -1.270 -3.801 -1.697 1.00 91.88 106 THR A CA 1
ATOM 823 C C . THR A 1 106 ? -1.765 -4.858 -2.692 1.00 91.88 106 THR A C 1
ATOM 825 O O . THR A 1 106 ? -2.129 -5.951 -2.279 1.00 91.88 106 THR A O 1
ATOM 828 N N . PHE A 1 107 ? -1.789 -4.559 -3.995 1.00 90.75 107 PHE A N 1
ATOM 829 C CA . PHE A 1 107 ? -2.231 -5.488 -5.039 1.00 90.75 107 PHE A CA 1
ATOM 830 C C . PHE A 1 107 ? -1.067 -6.267 -5.641 1.00 90.75 107 PHE A C 1
ATOM 832 O O . PHE A 1 107 ? 0.029 -5.726 -5.794 1.00 90.75 107 PHE A O 1
ATOM 839 N N . ALA A 1 108 ? -1.318 -7.524 -6.006 1.00 90.75 108 ALA A N 1
ATOM 840 C CA . ALA A 1 108 ? -0.324 -8.399 -6.609 1.00 90.75 108 ALA A CA 1
ATOM 841 C C . ALA A 1 108 ? -0.095 -8.096 -8.102 1.00 90.75 108 ALA A C 1
ATOM 843 O O . ALA A 1 108 ? -0.758 -7.258 -8.724 1.00 90.75 108 ALA A O 1
ATOM 844 N N . LYS A 1 109 ? 0.878 -8.799 -8.694 1.00 90.50 109 LYS A N 1
ATOM 845 C CA . LYS A 1 109 ? 1.168 -8.754 -10.134 1.00 90.50 109 LYS A CA 1
ATOM 846 C C . LYS A 1 109 ? -0.081 -9.086 -10.957 1.00 90.50 109 LYS A C 1
ATOM 848 O O . LYS A 1 109 ? -0.664 -10.150 -10.775 1.00 90.50 109 LYS A O 1
ATOM 853 N N . GLY A 1 110 ? -0.428 -8.217 -11.908 1.00 87.75 110 GLY A N 1
ATOM 854 C CA . GLY A 1 110 ? -1.596 -8.392 -12.777 1.00 87.75 110 GLY A CA 1
ATOM 855 C C . GLY A 1 110 ? -2.917 -7.978 -12.126 1.00 87.75 110 GLY A C 1
ATOM 856 O O . GLY A 1 110 ? -3.947 -7.990 -12.790 1.00 87.75 110 GLY A O 1
ATOM 857 N N . GLU A 1 111 ? -2.887 -7.584 -10.853 1.00 86.94 111 GLU A N 1
ATOM 858 C CA . GLU A 1 111 ? -4.045 -7.115 -10.092 1.00 86.94 111 GLU A CA 1
ATOM 859 C C . GLU A 1 111 ? -3.920 -5.635 -9.732 1.00 86.94 111 GLU A C 1
ATOM 861 O O . GLU A 1 111 ? -4.660 -5.140 -8.892 1.00 86.94 111 GLU A O 1
ATOM 866 N N . GLY A 1 112 ? -2.959 -4.919 -10.316 1.00 87.50 112 GLY A N 1
ATOM 867 C CA . GLY A 1 112 ? -2.752 -3.509 -10.037 1.00 87.50 112 GLY A CA 1
ATOM 868 C C . GLY A 1 112 ? -1.329 -3.162 -9.655 1.00 87.50 112 GLY A C 1
ATOM 869 O O . GLY A 1 112 ? -1.041 -1.978 -9.584 1.00 87.50 112 GLY A O 1
ATOM 870 N N . LEU A 1 113 ? -0.412 -4.101 -9.406 1.00 91.81 113 LEU A N 1
ATOM 871 C CA . LEU A 1 113 ? 0.972 -3.783 -9.020 1.00 91.81 113 LEU A CA 1
ATOM 872 C C . LEU A 1 113 ? 1.736 -2.933 -10.048 1.00 91.81 113 LEU A C 1
ATOM 874 O O . LEU A 1 113 ? 2.597 -2.149 -9.653 1.00 91.81 113 LEU A O 1
ATOM 878 N N . LEU A 1 114 ? 1.404 -3.011 -11.331 1.00 92.62 114 LEU A N 1
ATOM 879 C CA . LEU A 1 114 ? 1.978 -2.129 -12.346 1.00 92.62 114 LEU A CA 1
ATOM 880 C C . LEU A 1 114 ? 0.948 -1.106 -12.840 1.00 92.62 114 LEU A C 1
ATOM 882 O O . LEU A 1 114 ? -0.244 -1.409 -12.860 1.00 92.62 114 LEU A O 1
ATOM 886 N N . PRO A 1 115 ? 1.372 0.090 -13.294 1.00 89.56 115 PRO A N 1
ATOM 887 C CA . PRO A 1 115 ? 0.476 1.051 -13.949 1.00 89.56 115 PRO A CA 1
ATOM 888 C C . PRO A 1 115 ? -0.215 0.509 -15.207 1.00 89.56 115 PRO A C 1
ATOM 890 O O . PRO A 1 115 ? -1.213 1.063 -15.650 1.00 89.56 115 PRO A O 1
ATOM 893 N N . THR A 1 116 ? 0.336 -0.549 -15.802 1.00 87.31 116 THR A N 1
ATOM 894 C CA . THR A 1 116 ? -0.217 -1.238 -16.974 1.00 87.31 116 THR A CA 1
ATOM 895 C C . THR A 1 116 ? -1.272 -2.283 -16.628 1.00 87.31 116 THR A C 1
ATOM 897 O O . THR A 1 116 ? -1.885 -2.829 -17.541 1.00 87.31 116 THR A O 1
ATOM 900 N N . ASP A 1 117 ? -1.461 -2.606 -15.347 1.00 86.88 117 ASP A N 1
ATOM 901 C CA . ASP A 1 117 ? -2.457 -3.587 -14.931 1.00 86.88 117 ASP A CA 1
ATOM 902 C C . ASP A 1 117 ? -3.861 -2.966 -15.043 1.00 86.88 117 ASP A C 1
ATOM 904 O O . ASP A 1 117 ? -4.177 -1.957 -14.406 1.00 86.88 117 ASP A O 1
ATOM 908 N N . GLU A 1 118 ? -4.720 -3.565 -15.870 1.00 74.94 118 GLU A N 1
ATOM 909 C CA . GLU A 1 118 ? -6.092 -3.098 -16.078 1.00 74.94 118 GLU A CA 1
ATOM 910 C C . GLU A 1 118 ? -6.993 -3.524 -14.910 1.00 74.94 118 GLU A C 1
ATOM 912 O O . GLU A 1 118 ? -7.522 -4.631 -14.869 1.00 74.94 118 GLU A O 1
ATOM 917 N N . LEU A 1 119 ? -7.182 -2.618 -13.952 1.00 76.31 119 LEU A N 1
ATOM 918 C CA . LEU A 1 119 ? -8.063 -2.823 -12.797 1.00 76.31 119 LEU A CA 1
ATOM 919 C C . LEU A 1 119 ? -9.537 -2.510 -13.073 1.00 76.31 119 LEU A C 1
ATOM 921 O O . LEU A 1 119 ? -10.426 -3.000 -12.376 1.00 76.31 119 LEU A O 1
ATOM 925 N N . VAL A 1 120 ? -9.798 -1.633 -14.042 1.00 78.38 120 VAL A N 1
ATOM 926 C CA . VAL A 1 120 ? -11.122 -1.055 -14.275 1.00 78.38 120 VAL A CA 1
ATOM 927 C C . VAL A 1 120 ? -11.413 -1.007 -15.768 1.00 78.38 120 VAL A C 1
ATOM 929 O O . VAL A 1 120 ? -10.721 -0.326 -16.525 1.00 78.38 120 VAL A O 1
ATOM 932 N N . ASP A 1 121 ? -12.502 -1.653 -16.183 1.00 81.31 121 ASP A N 1
ATOM 933 C CA . ASP A 1 121 ? -13.033 -1.498 -17.535 1.00 81.31 121 ASP A CA 1
ATOM 934 C C . ASP A 1 121 ? -13.818 -0.183 -17.645 1.00 81.31 121 ASP A C 1
ATOM 936 O O . ASP A 1 121 ? -15.003 -0.086 -17.320 1.00 81.31 121 ASP A O 1
ATOM 940 N N . LEU A 1 122 ? -13.153 0.862 -18.138 1.00 81.31 122 LEU A N 1
ATOM 941 C CA . LEU A 1 122 ? -13.792 2.158 -18.369 1.00 81.31 122 LEU A CA 1
ATOM 942 C C . LEU A 1 122 ? -14.896 2.126 -19.438 1.00 81.31 122 LEU A C 1
ATOM 944 O O . LEU A 1 122 ? -15.690 3.071 -19.517 1.00 81.31 122 LEU A O 1
ATOM 948 N N . SER A 1 123 ? -14.924 1.095 -20.287 1.00 81.56 123 SER A N 1
ATOM 949 C CA . SER A 1 123 ? -15.953 0.922 -21.313 1.00 81.56 123 SER A CA 1
ATOM 950 C C . SER A 1 123 ? -17.262 0.364 -20.749 1.00 81.56 123 SER A C 1
ATOM 952 O O . SER A 1 123 ? -18.307 0.520 -21.387 1.00 81.56 123 SER A O 1
ATOM 954 N N . ASP A 1 124 ? -17.243 -0.189 -19.531 1.00 84.25 124 ASP A N 1
ATOM 955 C CA . ASP A 1 124 ? -18.447 -0.658 -18.860 1.00 84.25 124 ASP A CA 1
ATOM 956 C C . ASP A 1 124 ? -19.386 0.519 -18.546 1.00 84.25 124 ASP A C 1
ATOM 958 O O . ASP A 1 124 ? -19.123 1.399 -17.719 1.00 84.25 124 ASP A O 1
ATOM 962 N N . SER A 1 125 ? -20.523 0.534 -19.240 1.00 81.62 125 SER A N 1
ATOM 963 C CA . SER A 1 125 ? -21.576 1.539 -19.067 1.00 81.62 125 SER A CA 1
ATOM 964 C C . SER A 1 125 ? -22.303 1.453 -17.720 1.00 81.62 125 SER A C 1
ATOM 966 O O . SER A 1 125 ? -22.931 2.428 -17.317 1.00 81.62 125 SER A O 1
ATOM 968 N N . SER A 1 126 ? -22.226 0.313 -17.027 1.00 84.19 126 SER A N 1
ATOM 969 C CA . SER A 1 126 ? -22.836 0.109 -15.710 1.00 84.19 126 SER A CA 1
ATOM 970 C C . SER A 1 126 ? -21.955 0.613 -14.566 1.00 84.19 126 SER A C 1
ATOM 972 O O . SER A 1 126 ? -22.466 0.989 -13.511 1.00 84.19 126 SER A O 1
ATOM 974 N N . PHE A 1 127 ? -20.644 0.684 -14.790 1.00 80.00 127 PHE A N 1
ATOM 975 C CA . PHE A 1 127 ? -19.681 1.232 -13.850 1.00 80.00 127 PHE A CA 1
ATOM 976 C C . PHE A 1 127 ? -19.685 2.762 -13.923 1.00 80.00 127 PHE A C 1
ATOM 978 O O . PHE A 1 127 ? -19.348 3.326 -14.961 1.00 80.00 127 PHE A O 1
ATOM 985 N N . LEU A 1 128 ? -20.060 3.448 -12.838 1.00 81.56 128 LEU A N 1
ATOM 986 C CA . LEU A 1 128 ? -20.168 4.916 -12.794 1.00 81.56 128 LEU A CA 1
ATOM 987 C C . LEU A 1 128 ? -21.005 5.491 -13.963 1.00 81.56 128 LEU A C 1
ATOM 989 O O . LEU A 1 128 ? -20.502 6.298 -14.751 1.00 81.56 128 LEU A O 1
ATOM 993 N N . PRO A 1 129 ? -22.281 5.080 -14.103 1.00 82.50 129 PRO A N 1
ATOM 994 C CA . PRO A 1 129 ? -23.108 5.357 -15.283 1.00 82.50 129 PRO A CA 1
ATOM 995 C C . PRO A 1 129 ? -23.379 6.851 -15.515 1.00 82.50 129 PRO A C 1
ATOM 997 O O . PRO A 1 129 ? -23.780 7.247 -16.607 1.00 82.50 129 PRO A O 1
ATOM 1000 N N . GLN A 1 130 ? -23.177 7.682 -14.493 1.00 84.31 130 GLN A N 1
ATOM 1001 C CA . GLN A 1 130 ? -23.336 9.131 -14.545 1.00 84.31 130 GLN A CA 1
ATOM 1002 C C . GLN A 1 130 ? -22.136 9.871 -15.156 1.00 84.31 130 GLN A C 1
ATOM 1004 O O . GLN A 1 130 ? -22.253 11.062 -15.426 1.00 84.31 130 GLN A O 1
ATOM 1009 N N . PHE A 1 131 ? -21.006 9.192 -15.372 1.00 83.81 131 PHE A N 1
ATOM 1010 C CA . PHE A 1 131 ? -19.786 9.785 -15.916 1.00 83.81 131 PHE A CA 1
ATOM 1011 C C . PHE A 1 131 ? -19.507 9.280 -17.334 1.00 83.81 131 PHE A C 1
ATOM 1013 O O . PHE A 1 131 ? -19.666 8.097 -17.651 1.00 83.81 131 PHE A O 1
ATOM 1020 N N . THR A 1 132 ? -19.025 10.169 -18.197 1.00 88.44 132 THR A N 1
ATOM 1021 C CA . THR A 1 132 ? -18.438 9.794 -19.487 1.00 88.44 132 THR A CA 1
ATOM 1022 C C . THR A 1 132 ? -17.126 9.035 -19.282 1.00 88.44 132 THR A C 1
ATOM 1024 O O . THR A 1 132 ? -16.471 9.158 -18.251 1.00 88.44 132 THR A O 1
ATOM 1027 N N . GLN A 1 133 ? -16.680 8.271 -20.284 1.00 86.25 133 GLN A N 1
ATOM 1028 C CA . GLN A 1 133 ? -15.403 7.546 -20.204 1.00 86.25 133 GLN A CA 1
ATOM 1029 C C . GLN A 1 133 ? -14.206 8.474 -19.909 1.00 86.25 133 GLN A C 1
ATOM 1031 O O . GLN A 1 133 ? -13.280 8.080 -19.200 1.00 86.25 133 GLN A O 1
ATOM 1036 N N . GLY A 1 134 ? -14.231 9.704 -20.438 1.00 86.94 134 GLY A N 1
ATOM 1037 C CA . GLY A 1 134 ? -13.209 10.718 -20.175 1.00 86.94 134 GLY A CA 1
ATOM 1038 C C . GLY A 1 134 ? -13.207 11.177 -18.718 1.00 86.94 134 GLY A C 1
ATOM 1039 O O . GLY A 1 134 ? -12.152 11.186 -18.092 1.00 86.94 134 GLY A O 1
ATOM 1040 N N . GLU A 1 135 ? -14.382 11.465 -18.156 1.00 86.88 135 GLU A N 1
ATOM 1041 C CA . GLU A 1 135 ? -14.514 11.858 -16.747 1.00 86.88 135 GLU A CA 1
ATOM 1042 C C . GLU A 1 135 ? -14.151 10.712 -15.796 1.00 86.88 135 GLU A C 1
ATOM 1044 O O . GLU A 1 135 ? -13.473 10.942 -14.801 1.00 86.88 135 GLU A O 1
ATOM 1049 N N . LYS A 1 136 ? -14.525 9.462 -16.115 1.00 85.31 136 LYS A N 1
ATOM 1050 C CA . LYS A 1 136 ? -14.105 8.289 -15.325 1.00 85.31 136 LYS A CA 1
ATOM 1051 C C . LYS A 1 136 ? -12.584 8.168 -15.280 1.00 85.31 136 LYS A C 1
ATOM 1053 O O . LYS A 1 136 ? -12.021 7.898 -14.226 1.00 85.31 136 LYS A O 1
ATOM 1058 N N . ARG A 1 137 ? -11.917 8.377 -16.418 1.00 85.69 137 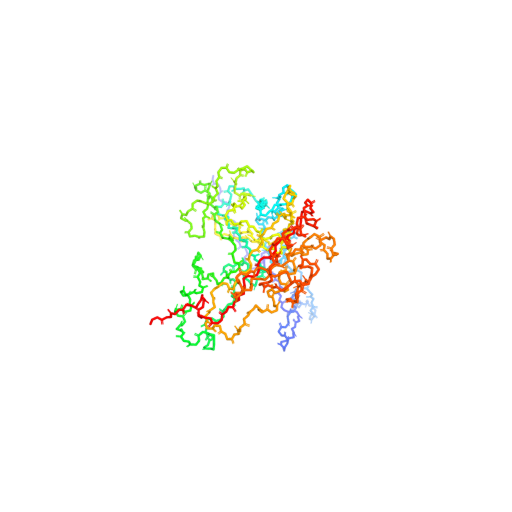ARG A N 1
ATOM 1059 C CA . ARG A 1 137 ? -10.454 8.356 -16.499 1.00 85.69 137 ARG A CA 1
ATOM 1060 C C . ARG A 1 137 ? -9.845 9.460 -15.642 1.00 85.69 137 ARG A C 1
ATOM 1062 O O . ARG A 1 137 ? -8.979 9.174 -14.829 1.00 85.69 137 ARG A O 1
ATOM 1069 N N . GLU A 1 138 ? -10.312 10.695 -15.782 1.00 84.44 138 GLU A N 1
ATOM 1070 C CA . GLU A 1 138 ? -9.802 11.827 -14.997 1.00 84.44 138 GLU A CA 1
ATOM 1071 C C . GLU A 1 138 ? -10.015 11.638 -13.487 1.00 84.44 138 GLU A C 1
ATOM 1073 O O . GLU A 1 138 ? -9.155 12.006 -12.692 1.00 84.44 138 GLU A O 1
ATOM 1078 N N . LEU A 1 139 ? -11.127 11.013 -13.093 1.00 82.62 139 LEU A N 1
ATOM 1079 C CA . LEU A 1 139 ? -11.461 10.764 -11.694 1.00 82.62 139 LEU A CA 1
ATOM 1080 C C . LEU A 1 139 ? -10.653 9.620 -11.062 1.00 82.62 139 LEU A C 1
ATOM 1082 O O . LEU A 1 139 ? -10.323 9.690 -9.881 1.00 82.62 139 LEU A O 1
ATOM 1086 N N . LEU A 1 140 ? -10.388 8.550 -11.818 1.00 81.38 140 LEU A N 1
ATOM 1087 C CA . LEU A 1 140 ? -9.863 7.290 -11.276 1.00 81.38 140 LEU A CA 1
ATOM 1088 C C . LEU A 1 140 ? -8.376 7.064 -11.544 1.00 81.38 140 LEU A C 1
ATOM 1090 O O . LEU A 1 140 ? -7.812 6.121 -10.995 1.00 81.38 140 LEU A O 1
ATOM 1094 N N . THR A 1 141 ? -7.750 7.881 -12.392 1.00 83.62 141 THR A N 1
ATOM 1095 C CA . THR A 1 141 ? -6.384 7.619 -12.861 1.00 83.62 141 THR A CA 1
ATOM 1096 C C . THR A 1 141 ? -5.403 8.676 -12.427 1.00 83.62 141 THR A C 1
ATOM 1098 O O . THR A 1 141 ? -5.720 9.859 -12.296 1.00 83.62 141 THR A O 1
ATOM 1101 N N . LYS A 1 142 ? -4.157 8.241 -12.289 1.00 83.44 142 LYS A N 1
ATOM 1102 C CA . LYS A 1 142 ? -2.998 9.125 -12.327 1.00 83.44 142 LYS A CA 1
ATOM 1103 C C . LYS A 1 142 ? -2.121 8.693 -13.487 1.00 83.44 142 LYS A C 1
ATOM 1105 O O . LYS A 1 142 ? -1.898 7.505 -13.686 1.00 83.44 142 LYS A O 1
ATOM 1110 N N . ARG A 1 143 ? -1.639 9.641 -14.284 1.00 84.31 143 ARG A N 1
ATOM 1111 C CA . ARG A 1 143 ? -0.805 9.292 -15.436 1.00 84.31 143 ARG A CA 1
ATOM 1112 C C . ARG A 1 143 ? 0.606 8.931 -14.998 1.00 84.31 143 ARG A C 1
ATOM 1114 O O . ARG A 1 143 ? 1.159 9.574 -14.117 1.00 84.31 143 ARG A O 1
ATOM 1121 N N . TRP A 1 144 ? 1.200 7.949 -15.664 1.00 87.62 144 TRP A N 1
ATOM 1122 C CA . TRP A 1 144 ? 2.615 7.613 -15.532 1.00 87.62 144 TRP A CA 1
ATOM 1123 C C . TRP A 1 144 ? 3.139 7.080 -16.864 1.00 87.62 144 TRP A C 1
ATOM 1125 O O . TRP A 1 144 ? 2.578 6.133 -17.404 1.00 87.62 144 TRP A O 1
ATOM 1135 N N . ASN A 1 145 ? 4.180 7.699 -17.431 1.00 82.25 145 ASN A N 1
ATOM 1136 C CA . ASN A 1 145 ? 4.809 7.275 -18.695 1.00 82.25 145 ASN A CA 1
ATOM 1137 C C . ASN A 1 145 ? 3.828 6.949 -19.845 1.00 82.25 145 ASN A C 1
ATOM 1139 O O . ASN A 1 145 ? 4.045 6.036 -20.637 1.00 82.25 145 ASN A O 1
ATOM 1143 N N . GLY A 1 146 ? 2.740 7.719 -19.955 1.00 82.25 146 GLY A N 1
ATOM 1144 C CA . GLY A 1 146 ? 1.712 7.535 -20.988 1.00 82.25 146 GLY A CA 1
ATOM 1145 C C . GLY A 1 146 ? 0.642 6.486 -20.663 1.00 82.25 146 GLY A C 1
ATOM 1146 O O . GLY A 1 146 ? -0.300 6.348 -21.441 1.00 82.25 146 GLY A O 1
ATOM 1147 N N . TYR A 1 147 ? 0.748 5.810 -19.521 1.00 84.00 147 TYR A N 1
ATOM 1148 C CA . TYR A 1 147 ? -0.263 4.911 -18.977 1.00 84.00 147 TYR A CA 1
ATOM 1149 C C . TYR A 1 147 ? -1.175 5.639 -17.993 1.00 84.00 147 TYR A C 1
ATOM 1151 O O . TYR A 1 147 ? -0.767 6.591 -17.324 1.00 84.00 147 TYR A O 1
ATOM 1159 N N . ASP A 1 148 ? -2.412 5.167 -17.913 1.00 84.31 148 ASP A N 1
ATOM 1160 C CA . ASP A 1 148 ? -3.387 5.588 -16.919 1.00 84.31 148 ASP A CA 1
ATOM 1161 C C . ASP A 1 148 ? -3.309 4.587 -15.744 1.00 84.31 148 ASP A C 1
ATOM 1163 O O . ASP A 1 148 ? -3.779 3.462 -15.867 1.00 84.31 148 ASP A O 1
ATOM 1167 N N . ASP A 1 149 ? -2.678 4.962 -14.624 1.00 86.38 149 ASP A N 1
ATOM 1168 C CA . ASP A 1 149 ? -2.575 4.120 -13.421 1.00 86.38 149 ASP A CA 1
ATOM 1169 C C . ASP A 1 149 ? -3.882 4.204 -12.624 1.00 86.38 149 ASP A C 1
ATOM 1171 O O . ASP A 1 149 ? -4.185 5.238 -12.020 1.00 86.38 149 ASP A O 1
ATOM 1175 N N . PHE A 1 150 ? -4.659 3.120 -12.644 1.00 82.19 150 PHE A N 1
ATOM 1176 C CA . PHE A 1 150 ? -5.960 3.008 -11.976 1.00 82.19 150 PHE A CA 1
ATOM 1177 C C . PHE A 1 150 ? -5.869 2.500 -10.540 1.00 82.19 150 PHE A C 1
ATOM 1179 O O . PHE A 1 150 ? -6.905 2.336 -9.901 1.00 82.19 150 PHE A O 1
ATOM 1186 N N . ASN A 1 151 ? -4.675 2.187 -10.036 1.00 85.44 151 ASN A N 1
ATOM 1187 C CA . ASN A 1 151 ? -4.552 1.463 -8.783 1.00 85.44 151 ASN A CA 1
ATOM 1188 C C . ASN A 1 151 ? -4.740 2.373 -7.550 1.00 85.44 151 ASN A C 1
ATOM 1190 O O . ASN A 1 151 ? -3.828 3.139 -7.214 1.00 85.44 151 ASN A O 1
ATOM 1194 N N . PRO A 1 152 ? -5.858 2.251 -6.798 1.00 78.88 152 PRO A N 1
ATOM 1195 C CA . PRO A 1 152 ? -6.063 3.027 -5.576 1.00 78.88 152 PRO A CA 1
ATOM 1196 C C . PRO A 1 152 ? -5.165 2.562 -4.416 1.00 78.88 152 PRO A C 1
ATOM 1198 O O . PRO A 1 152 ? -4.960 3.309 -3.466 1.00 78.88 152 PRO A O 1
ATOM 1201 N N . GLY A 1 153 ? -4.627 1.344 -4.490 1.00 84.31 153 GLY A N 1
ATOM 1202 C CA . GLY A 1 153 ? -3.677 0.757 -3.545 1.00 84.31 153 GLY A CA 1
ATOM 1203 C C . GLY A 1 153 ? -2.215 0.895 -3.977 1.00 84.31 153 GLY A C 1
ATOM 1204 O O . GLY A 1 153 ? -1.361 0.171 -3.460 1.00 84.31 153 GLY A O 1
ATOM 1205 N N . ARG A 1 154 ? -1.893 1.767 -4.946 1.00 91.06 154 ARG A N 1
ATOM 1206 C CA . ARG A 1 154 ? -0.507 2.144 -5.269 1.00 91.06 154 ARG A CA 1
ATOM 1207 C C . ARG A 1 154 ? 0.028 3.042 -4.159 1.00 91.06 154 ARG A C 1
ATOM 1209 O O . ARG A 1 154 ? -0.414 4.180 -4.014 1.00 91.06 154 ARG A O 1
ATOM 1216 N N . ILE A 1 155 ? 1.010 2.546 -3.420 1.00 92.56 155 ILE A N 1
ATOM 1217 C CA . ILE A 1 155 ? 1.659 3.298 -2.339 1.00 92.56 155 ILE A CA 1
ATOM 1218 C C . ILE A 1 155 ? 2.787 4.149 -2.907 1.00 92.56 155 ILE A C 1
ATOM 1220 O O . ILE A 1 155 ? 2.896 5.333 -2.597 1.00 92.56 155 ILE A O 1
ATOM 1224 N N . LEU A 1 156 ? 3.602 3.550 -3.778 1.00 93.50 156 LEU A N 1
ATOM 1225 C CA . LEU A 1 156 ? 4.753 4.205 -4.376 1.00 93.50 156 LEU A CA 1
ATOM 1226 C C . LEU A 1 156 ? 4.841 3.895 -5.870 1.00 93.50 156 LEU A C 1
ATOM 1228 O O . LEU A 1 156 ? 4.736 2.741 -6.288 1.00 93.50 156 LEU A O 1
ATOM 1232 N N . THR A 1 157 ? 5.095 4.948 -6.641 1.00 94.69 157 THR A N 1
ATOM 1233 C CA . THR A 1 157 ? 5.693 4.887 -7.974 1.00 94.69 157 THR A CA 1
ATOM 1234 C C . THR A 1 157 ? 6.864 5.854 -7.952 1.00 94.69 157 THR A C 1
ATOM 1236 O O . THR A 1 157 ? 6.664 7.047 -7.720 1.00 94.69 157 THR A O 1
ATOM 1239 N N . ALA A 1 158 ? 8.067 5.330 -8.142 1.00 94.81 158 ALA A N 1
ATOM 1240 C CA . ALA A 1 158 ? 9.309 6.074 -8.022 1.00 94.81 158 ALA A CA 1
ATOM 1241 C C . ALA A 1 158 ? 10.207 5.786 -9.220 1.00 94.81 158 ALA A C 1
ATOM 1243 O O . ALA A 1 158 ? 10.320 4.632 -9.627 1.00 94.81 158 ALA A O 1
ATOM 1244 N N . THR A 1 159 ? 10.877 6.811 -9.740 1.00 95.56 159 THR A N 1
ATOM 1245 C CA . THR A 1 159 ? 11.761 6.685 -10.903 1.00 95.56 159 THR A CA 1
ATOM 1246 C C . THR A 1 159 ? 13.143 7.237 -10.587 1.00 95.56 159 THR A C 1
ATOM 1248 O O . THR A 1 159 ? 13.312 8.439 -10.390 1.00 95.56 159 THR A O 1
ATOM 1251 N N . TRP A 1 160 ? 14.159 6.382 -10.580 1.00 96.19 160 TRP A N 1
ATOM 1252 C CA . TRP A 1 160 ? 15.552 6.808 -10.562 1.00 96.19 160 TRP A CA 1
ATOM 1253 C C . TRP A 1 160 ? 16.028 7.119 -11.973 1.00 96.19 160 TRP A C 1
ATOM 1255 O O . TRP A 1 160 ? 15.851 6.310 -12.884 1.00 96.19 160 TRP A O 1
ATOM 1265 N N . LYS A 1 161 ? 16.692 8.264 -12.144 1.00 94.62 161 LYS A N 1
ATOM 1266 C CA . LYS A 1 161 ? 17.294 8.668 -13.418 1.00 94.62 161 LYS A CA 1
ATOM 1267 C C . LYS A 1 161 ? 18.802 8.762 -13.293 1.00 94.62 161 LYS A C 1
ATOM 1269 O O . LYS A 1 161 ? 19.319 9.492 -12.448 1.00 94.62 161 LYS A O 1
ATOM 1274 N N . LYS A 1 162 ? 19.521 8.108 -14.204 1.00 94.56 162 LYS A N 1
ATOM 1275 C CA . LYS A 1 162 ? 20.989 8.123 -14.221 1.00 94.56 162 LYS A CA 1
ATOM 1276 C C . LYS A 1 162 ? 21.598 9.498 -14.454 1.00 94.56 162 LYS A C 1
ATOM 1278 O O . LYS A 1 162 ? 22.625 9.819 -13.865 1.00 94.56 162 LYS A O 1
ATOM 1283 N N . GLU A 1 163 ? 20.982 10.295 -15.320 1.00 92.88 163 GLU A N 1
ATOM 1284 C CA . GLU A 1 163 ? 21.466 11.630 -15.695 1.00 92.88 163 GLU A CA 1
ATOM 1285 C C . GLU A 1 163 ? 21.639 12.564 -14.492 1.00 92.88 163 GLU A C 1
ATOM 1287 O O . GLU A 1 163 ? 22.596 13.335 -14.437 1.00 92.88 163 GLU A O 1
ATOM 1292 N N . THR A 1 164 ? 20.744 12.458 -13.513 1.00 92.25 164 THR A N 1
ATOM 1293 C CA . THR A 1 164 ? 20.772 13.243 -12.277 1.00 92.25 164 THR A CA 1
ATOM 1294 C C . THR A 1 164 ? 21.172 12.412 -11.064 1.00 92.25 164 THR A C 1
ATOM 1296 O O . THR A 1 164 ? 21.374 12.969 -9.987 1.00 92.25 164 THR A O 1
ATOM 1299 N N . ASN A 1 165 ? 21.296 11.091 -11.226 1.00 91.56 165 ASN A N 1
ATOM 1300 C CA . ASN A 1 165 ? 21.538 10.122 -10.164 1.00 91.56 165 ASN A CA 1
ATOM 1301 C C . ASN A 1 165 ? 20.590 10.324 -8.967 1.00 91.56 165 ASN A C 1
ATOM 1303 O O . ASN A 1 165 ? 21.027 10.394 -7.820 1.00 91.56 165 ASN A O 1
ATOM 1307 N N . THR A 1 166 ? 19.299 10.506 -9.251 1.00 92.50 166 THR A N 1
ATOM 1308 C CA . THR A 1 166 ? 18.292 10.923 -8.265 1.00 92.50 166 THR A CA 1
ATOM 1309 C C . THR A 1 166 ? 16.971 10.188 -8.488 1.00 92.50 166 THR A C 1
ATOM 1311 O O . THR A 1 166 ? 16.614 9.896 -9.631 1.00 92.50 166 THR A O 1
ATOM 1314 N N . TRP A 1 167 ? 16.252 9.908 -7.396 1.00 94.75 167 TRP A N 1
ATOM 1315 C CA . TRP A 1 167 ? 14.887 9.380 -7.411 1.00 94.75 167 TRP A CA 1
ATOM 1316 C C . TRP A 1 167 ? 13.857 10.496 -7.477 1.00 94.75 167 TRP A C 1
ATOM 1318 O O . TRP A 1 167 ? 13.888 11.430 -6.673 1.00 94.75 167 TRP A O 1
ATOM 1328 N N . TYR A 1 168 ? 12.911 10.334 -8.388 1.00 93.50 168 TYR A N 1
ATOM 1329 C CA . TYR A 1 168 ? 11.768 11.204 -8.555 1.00 93.50 168 TYR A CA 1
ATOM 1330 C C . TYR A 1 168 ? 10.475 10.485 -8.210 1.00 93.50 168 TYR A C 1
ATOM 1332 O O . TYR A 1 168 ? 10.385 9.256 -8.277 1.00 93.50 168 TYR A O 1
ATOM 1340 N N . ASP A 1 169 ? 9.474 11.279 -7.868 1.00 90.50 169 ASP A N 1
ATOM 1341 C CA . ASP A 1 169 ? 8.092 10.853 -7.781 1.00 90.50 169 ASP A CA 1
ATOM 1342 C C . ASP A 1 169 ? 7.561 10.345 -9.133 1.00 90.50 169 ASP A C 1
ATOM 1344 O O . ASP A 1 169 ? 8.227 10.417 -10.170 1.00 90.50 169 ASP A O 1
ATOM 1348 N N . ARG A 1 170 ? 6.319 9.852 -9.123 1.00 87.81 170 ARG A N 1
ATOM 1349 C CA . ARG A 1 170 ? 5.608 9.352 -10.308 1.00 87.81 170 ARG A CA 1
ATOM 1350 C C . ARG A 1 170 ? 5.684 10.304 -11.502 1.00 87.81 170 ARG A C 1
ATOM 1352 O O . ARG A 1 170 ? 5.862 9.846 -12.626 1.00 87.81 170 ARG A O 1
ATOM 1359 N N . ASP A 1 171 ? 5.517 11.603 -11.274 1.00 83.75 171 ASP A N 1
ATOM 1360 C CA . ASP A 1 171 ? 5.437 12.573 -12.367 1.00 83.75 171 ASP A CA 1
ATOM 1361 C C . ASP A 1 171 ? 6.837 12.959 -12.882 1.00 83.75 171 ASP A C 1
ATOM 1363 O O . ASP A 1 171 ? 6.976 13.647 -13.897 1.00 83.75 171 ASP A O 1
ATOM 1367 N N . GLY A 1 172 ? 7.892 12.481 -12.213 1.00 84.38 172 GLY A N 1
ATOM 1368 C CA . GLY A 1 172 ? 9.279 12.739 -12.564 1.00 84.38 172 GLY A CA 1
ATOM 1369 C C . GLY A 1 172 ? 9.724 14.161 -12.228 1.00 84.38 172 GLY A C 1
ATOM 1370 O O . GLY A 1 172 ? 10.675 14.646 -12.850 1.00 84.38 172 GLY A O 1
ATOM 1371 N N . THR A 1 173 ? 9.022 14.842 -11.315 1.00 85.12 173 THR A N 1
ATOM 1372 C CA . THR A 1 173 ? 9.185 16.281 -11.047 1.00 85.12 173 THR A CA 1
ATOM 1373 C C . THR A 1 173 ? 9.693 16.586 -9.645 1.00 85.12 173 THR A C 1
ATOM 1375 O O . THR A 1 173 ? 10.493 17.510 -9.484 1.00 85.12 173 THR A O 1
ATOM 1378 N N . GLU A 1 174 ? 9.279 15.812 -8.646 1.00 89.44 174 GLU A N 1
ATOM 1379 C CA . GLU A 1 174 ? 9.661 15.995 -7.250 1.00 89.44 174 GLU A CA 1
ATOM 1380 C C . GLU A 1 174 ? 10.716 14.964 -6.856 1.00 89.44 174 GLU A C 1
ATOM 1382 O O . GLU A 1 174 ? 10.606 13.793 -7.202 1.00 89.44 174 GLU A O 1
ATOM 1387 N N . ILE A 1 175 ? 11.752 15.394 -6.135 1.00 89.94 175 ILE A N 1
ATOM 1388 C CA . ILE A 1 175 ? 12.765 14.488 -5.587 1.00 89.94 175 ILE A CA 1
ATOM 1389 C C . ILE A 1 175 ? 12.201 13.866 -4.311 1.00 89.94 175 ILE A C 1
ATOM 1391 O O . ILE A 1 175 ? 11.880 14.591 -3.373 1.00 89.94 175 ILE A O 1
ATOM 1395 N N . ILE A 1 176 ? 12.115 12.538 -4.267 1.00 86.81 176 ILE A N 1
ATOM 1396 C CA . ILE A 1 176 ? 11.472 11.810 -3.155 1.00 86.81 176 ILE A CA 1
ATOM 1397 C C . ILE A 1 176 ? 12.455 11.107 -2.218 1.00 86.81 176 ILE A C 1
ATOM 1399 O O . ILE A 1 176 ? 12.081 10.718 -1.115 1.00 86.81 176 ILE A O 1
ATOM 1403 N N . ALA A 1 177 ? 13.704 10.940 -2.652 1.00 73.69 177 ALA A N 1
ATOM 1404 C CA . ALA A 1 177 ? 14.766 10.354 -1.845 1.00 73.69 177 ALA A CA 1
ATOM 1405 C C . ALA A 1 177 ? 15.560 11.464 -1.147 1.00 73.69 177 ALA A C 1
ATOM 1407 O O . ALA A 1 177 ? 16.168 12.302 -1.820 1.00 73.69 177 ALA A O 1
ATOM 1408 N N . GLY A 1 178 ? 15.567 11.457 0.188 1.00 63.94 178 GLY A N 1
ATOM 1409 C CA . GLY A 1 178 ? 16.455 12.293 0.991 1.00 63.94 178 GLY A CA 1
ATOM 1410 C C . GLY A 1 178 ? 17.867 11.706 1.094 1.00 63.94 178 GLY A C 1
ATOM 1411 O O . GLY A 1 178 ? 18.153 10.619 0.578 1.00 63.94 178 GLY A O 1
ATOM 1412 N N . ASP A 1 179 ? 18.755 12.414 1.801 1.00 62.38 179 ASP A N 1
ATOM 1413 C CA . ASP A 1 179 ? 20.042 11.882 2.288 1.00 62.38 179 ASP A CA 1
ATOM 1414 C C . ASP A 1 179 ? 19.810 10.939 3.494 1.00 62.38 179 ASP A C 1
ATOM 1416 O O . ASP A 1 179 ? 20.360 11.140 4.579 1.00 62.38 179 ASP A O 1
ATOM 1420 N N . ASP A 1 180 ? 18.945 9.937 3.323 1.00 65.75 180 ASP A N 1
ATOM 1421 C CA . ASP A 1 180 ? 18.576 8.983 4.374 1.00 65.75 180 ASP A CA 1
ATOM 1422 C C . ASP A 1 180 ? 19.737 8.011 4.681 1.00 65.75 180 ASP A C 1
ATOM 1424 O O . ASP A 1 180 ? 20.652 7.839 3.872 1.00 65.75 180 ASP A O 1
ATOM 1428 N N . ASP A 1 181 ? 19.731 7.378 5.861 1.00 60.09 181 ASP A N 1
ATOM 1429 C CA . ASP A 1 181 ? 20.656 6.291 6.227 1.00 60.09 181 ASP A CA 1
ATOM 1430 C C . ASP A 1 181 ? 19.862 4.976 6.365 1.00 60.09 181 ASP A C 1
ATOM 1432 O O . ASP A 1 181 ? 19.082 4.850 7.311 1.00 60.09 181 ASP A O 1
ATOM 1436 N N . PRO A 1 182 ? 20.029 3.990 5.460 1.00 71.88 182 PRO A N 1
ATOM 1437 C CA . PRO A 1 182 ? 21.030 3.932 4.397 1.00 71.88 182 PRO A CA 1
ATOM 1438 C C . PRO A 1 182 ? 20.720 4.846 3.207 1.00 71.88 182 PRO A C 1
ATOM 1440 O O . PRO A 1 182 ? 19.568 5.041 2.826 1.00 71.88 182 PRO A O 1
ATOM 1443 N N . ARG A 1 183 ? 21.788 5.341 2.568 1.00 83.81 183 ARG A N 1
ATOM 1444 C CA . ARG A 1 183 ? 21.692 6.233 1.407 1.00 83.81 183 ARG A CA 1
ATOM 1445 C C . ARG A 1 183 ? 21.006 5.549 0.228 1.00 83.81 183 ARG A C 1
ATOM 1447 O O . ARG A 1 183 ? 21.401 4.452 -0.168 1.00 83.81 183 ARG A O 1
ATOM 1454 N N . ASN A 1 184 ? 20.063 6.262 -0.377 1.00 89.50 184 ASN A N 1
ATOM 1455 C CA . ASN A 1 184 ? 19.385 5.863 -1.606 1.00 89.50 184 ASN A CA 1
ATOM 1456 C C . ASN A 1 184 ? 20.357 5.860 -2.806 1.00 89.50 184 ASN A C 1
ATOM 1458 O O . ASN A 1 184 ? 21.158 6.785 -2.977 1.00 89.50 184 ASN A O 1
ATOM 1462 N N . THR A 1 185 ? 20.293 4.824 -3.644 1.00 92.50 185 THR A N 1
ATOM 1463 C CA . THR A 1 185 ? 21.150 4.621 -4.832 1.00 92.50 185 THR A CA 1
ATOM 1464 C C . THR A 1 185 ? 20.316 4.124 -6.018 1.00 92.50 185 THR A C 1
ATOM 1466 O O . THR A 1 185 ? 19.101 3.995 -5.920 1.00 92.50 185 THR A O 1
ATOM 1469 N N . SER A 1 186 ? 20.950 3.812 -7.151 1.00 93.31 186 SER A N 1
ATOM 1470 C CA . SER A 1 186 ? 20.302 3.139 -8.290 1.00 93.31 186 SER A CA 1
ATOM 1471 C C . SER A 1 186 ? 19.801 1.723 -7.989 1.00 93.31 186 SER A C 1
ATOM 1473 O O . SER A 1 186 ? 19.052 1.170 -8.787 1.00 93.31 186 SER A O 1
ATOM 1475 N N . THR A 1 187 ? 20.238 1.129 -6.880 1.00 94.56 187 THR A N 1
ATOM 1476 C CA . THR A 1 187 ? 19.933 -0.247 -6.455 1.00 94.56 187 THR A CA 1
ATOM 1477 C C . THR A 1 187 ? 19.212 -0.309 -5.111 1.00 94.56 187 THR A C 1
ATOM 1479 O O . THR A 1 187 ? 19.027 -1.385 -4.542 1.00 94.56 187 THR A O 1
ATOM 1482 N N . ARG A 1 188 ? 18.840 0.858 -4.569 1.00 92.88 188 ARG A N 1
ATOM 1483 C CA . ARG A 1 188 ? 18.278 0.977 -3.229 1.00 92.88 188 ARG A CA 1
ATOM 1484 C C . ARG A 1 188 ? 17.379 2.195 -3.078 1.00 92.88 188 ARG A C 1
ATOM 1486 O O . ARG A 1 188 ? 17.806 3.309 -3.391 1.00 92.88 188 ARG A O 1
ATOM 1493 N N . LEU A 1 189 ? 16.200 1.997 -2.489 1.00 92.94 189 LEU A N 1
ATOM 1494 C CA . LEU A 1 189 ? 15.338 3.088 -2.032 1.00 92.94 189 LEU A CA 1
ATOM 1495 C C . LEU A 1 189 ? 14.687 2.766 -0.682 1.00 92.94 189 LEU A C 1
ATOM 1497 O O . LEU A 1 189 ? 13.994 1.760 -0.550 1.00 92.94 189 LEU A O 1
ATOM 1501 N N . THR A 1 190 ? 14.868 3.650 0.293 1.00 90.81 190 THR A N 1
ATOM 1502 C CA . THR A 1 190 ? 14.169 3.634 1.582 1.00 90.81 190 THR A CA 1
ATOM 1503 C C . THR A 1 190 ? 12.863 4.403 1.472 1.00 90.81 190 THR A C 1
ATOM 1505 O O . THR A 1 190 ? 12.822 5.519 0.949 1.00 90.81 190 THR A O 1
ATOM 1508 N N . LEU A 1 191 ? 11.777 3.798 1.948 1.00 89.31 191 LEU A N 1
ATOM 1509 C CA . LEU A 1 191 ? 10.470 4.436 1.947 1.00 89.31 191 LEU A CA 1
ATOM 1510 C C . LEU A 1 191 ? 10.433 5.591 2.960 1.00 89.31 191 LEU A C 1
ATOM 1512 O O . LEU A 1 191 ? 10.819 5.423 4.110 1.00 89.31 191 LEU A O 1
ATOM 1516 N N . AS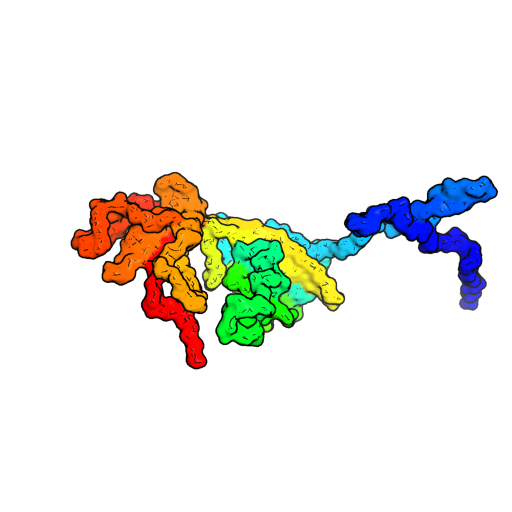N A 1 192 ? 9.946 6.757 2.538 1.00 85.12 192 ASN A N 1
ATOM 1517 C CA . ASN A 1 192 ? 9.828 7.930 3.407 1.00 85.12 192 ASN A CA 1
ATOM 1518 C C . ASN A 1 192 ? 8.790 7.699 4.526 1.00 85.12 192 ASN A C 1
ATOM 1520 O O . ASN A 1 192 ? 7.752 7.087 4.274 1.00 85.12 192 ASN A O 1
ATOM 1524 N N . ASP A 1 193 ? 9.007 8.273 5.713 1.00 82.62 193 ASP A N 1
ATOM 1525 C CA . ASP A 1 193 ? 8.076 8.258 6.854 1.00 82.62 193 ASP A CA 1
ATOM 1526 C C . ASP A 1 193 ? 6.636 8.653 6.485 1.00 82.62 193 ASP A C 1
ATOM 1528 O O . ASP A 1 193 ? 5.674 8.114 7.035 1.00 82.62 193 ASP A O 1
ATOM 1532 N N . VAL A 1 194 ? 6.438 9.562 5.523 1.00 83.19 194 VAL A N 1
ATOM 1533 C CA . VAL A 1 194 ? 5.083 9.948 5.076 1.00 83.19 194 VAL A CA 1
ATOM 1534 C C . VAL A 1 194 ? 4.346 8.830 4.327 1.00 83.19 194 VAL A C 1
ATOM 1536 O O . VAL A 1 194 ? 3.132 8.907 4.154 1.00 83.19 194 VAL A O 1
ATOM 1539 N N . LEU A 1 195 ? 5.069 7.796 3.897 1.00 87.50 195 LEU A N 1
ATOM 1540 C CA . LEU A 1 195 ? 4.565 6.593 3.236 1.00 87.50 195 LEU A CA 1
ATOM 1541 C C . LEU A 1 195 ? 4.662 5.355 4.146 1.00 87.50 195 LEU A C 1
ATOM 1543 O O . LEU A 1 195 ? 4.646 4.234 3.645 1.00 87.50 195 LEU A O 1
ATOM 1547 N N . THR A 1 196 ? 4.743 5.545 5.469 1.00 87.56 196 THR A N 1
ATOM 1548 C CA . THR A 1 196 ? 4.749 4.462 6.468 1.00 87.56 196 THR A CA 1
ATOM 1549 C C . THR A 1 196 ? 3.662 3.423 6.173 1.00 87.56 196 THR A C 1
ATOM 1551 O O . THR A 1 196 ? 2.468 3.725 6.129 1.00 87.56 196 THR A O 1
ATOM 1554 N N . LEU A 1 197 ? 4.086 2.175 6.011 1.00 88.50 197 LEU A N 1
ATOM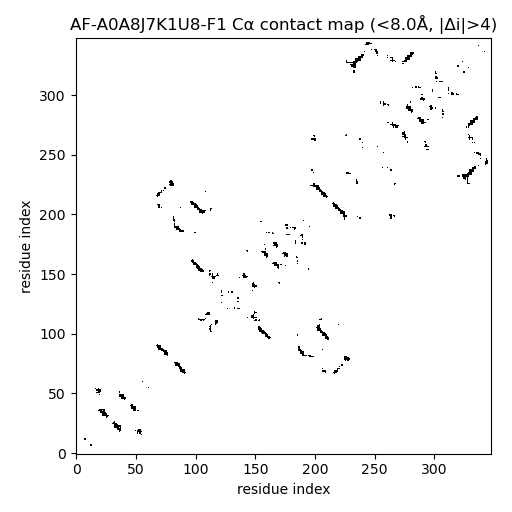 1555 C CA . LEU A 1 197 ? 3.237 1.028 5.748 1.00 88.50 197 LEU A CA 1
ATOM 1556 C C . LEU A 1 197 ? 2.523 0.564 7.019 1.00 88.50 197 LEU A C 1
ATOM 1558 O O . LEU A 1 197 ? 3.092 0.494 8.111 1.00 88.50 197 LEU A O 1
ATOM 1562 N N . THR A 1 198 ? 1.270 0.156 6.860 1.00 87.00 198 THR A N 1
ATOM 1563 C CA . THR A 1 198 ? 0.491 -0.473 7.930 1.00 87.00 198 THR A CA 1
ATOM 1564 C C . THR A 1 198 ? 1.127 -1.801 8.325 1.00 87.00 198 THR A C 1
ATOM 1566 O O . THR A 1 198 ? 1.410 -2.622 7.450 1.00 87.00 198 THR A O 1
ATOM 1569 N N . ALA A 1 199 ? 1.336 -2.020 9.624 1.00 83.19 199 ALA A N 1
ATOM 1570 C CA . ALA A 1 199 ? 1.894 -3.256 10.167 1.00 83.19 199 ALA A CA 1
ATOM 1571 C C . ALA A 1 199 ? 0.951 -4.456 9.962 1.00 83.19 199 ALA A C 1
ATOM 1573 O O . ALA A 1 199 ? -0.269 -4.332 10.083 1.00 83.19 199 ALA A O 1
ATOM 1574 N N . GLY A 1 200 ? 1.519 -5.632 9.689 1.00 77.19 200 GLY A N 1
ATOM 1575 C CA . GLY A 1 200 ? 0.776 -6.882 9.531 1.00 77.19 200 GLY A CA 1
ATOM 1576 C C . GLY A 1 200 ? 0.047 -7.038 8.203 1.00 77.19 200 GLY A C 1
ATOM 1577 O O . GLY A 1 200 ? -0.723 -7.988 8.072 1.00 77.19 200 GLY A O 1
ATOM 1578 N N . GLN A 1 201 ? 0.281 -6.140 7.246 1.00 85.12 201 GLN A N 1
ATOM 1579 C CA . GLN A 1 201 ? -0.282 -6.212 5.901 1.00 85.12 201 GLN A CA 1
ATOM 1580 C C . GLN A 1 201 ? 0.726 -6.802 4.918 1.00 85.12 201 GLN A C 1
ATOM 1582 O O . GLN A 1 201 ? 1.939 -6.634 5.073 1.00 85.12 201 GLN A O 1
ATOM 1587 N N . ASP A 1 202 ? 0.194 -7.494 3.914 1.00 88.12 202 ASP A N 1
ATOM 1588 C CA . ASP A 1 202 ? 0.967 -8.013 2.795 1.00 88.12 202 ASP A CA 1
ATOM 1589 C C . ASP A 1 202 ? 1.071 -6.928 1.713 1.00 88.12 202 ASP A C 1
ATOM 1591 O O . ASP A 1 202 ? 0.080 -6.301 1.329 1.00 88.12 202 ASP A O 1
ATOM 1595 N N . TYR A 1 203 ? 2.288 -6.709 1.231 1.00 92.88 203 TYR A N 1
ATOM 1596 C CA . TYR A 1 203 ? 2.607 -5.768 0.169 1.00 92.88 203 TYR A CA 1
ATOM 1597 C C . TYR A 1 203 ? 3.347 -6.486 -0.944 1.00 92.88 203 TYR A C 1
ATOM 1599 O O . TYR A 1 203 ? 4.106 -7.429 -0.724 1.00 92.88 203 TYR A O 1
ATOM 1607 N N . ASN A 1 204 ? 3.153 -5.988 -2.152 1.00 94.12 204 ASN A N 1
ATOM 1608 C CA . ASN A 1 204 ? 3.811 -6.451 -3.353 1.00 94.12 204 ASN A CA 1
ATOM 1609 C C . ASN A 1 204 ? 4.621 -5.299 -3.930 1.00 94.12 204 ASN A C 1
ATOM 1611 O O . ASN A 1 204 ? 4.226 -4.130 -3.845 1.00 94.12 204 ASN A O 1
ATOM 1615 N N . TRP A 1 205 ? 5.759 -5.625 -4.519 1.00 96.56 205 TRP A N 1
ATOM 1616 C CA . TRP A 1 205 ? 6.632 -4.638 -5.119 1.00 96.56 205 TRP A CA 1
ATOM 1617 C C . TRP A 1 205 ? 7.279 -5.183 -6.385 1.00 96.56 205 TRP A C 1
ATOM 1619 O O . TRP A 1 205 ? 7.347 -6.392 -6.609 1.00 96.56 205 TRP A O 1
ATOM 1629 N N . ALA A 1 206 ? 7.692 -4.265 -7.249 1.00 96.69 206 ALA A N 1
ATOM 1630 C CA . ALA A 1 206 ? 8.348 -4.592 -8.500 1.00 96.69 206 ALA A CA 1
ATOM 1631 C C . ALA A 1 206 ? 9.412 -3.553 -8.828 1.00 96.69 206 ALA A C 1
ATOM 1633 O O . ALA A 1 206 ? 9.213 -2.359 -8.580 1.00 96.69 206 ALA A O 1
ATOM 16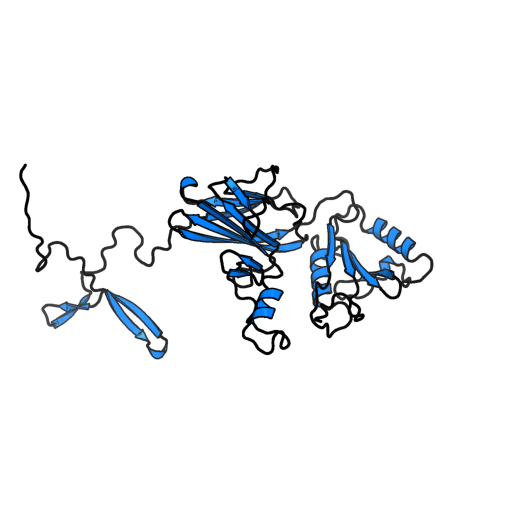34 N N . VAL A 1 207 ? 10.504 -4.006 -9.435 1.00 97.62 207 VAL A N 1
ATOM 1635 C CA . VAL A 1 207 ? 11.545 -3.132 -9.975 1.00 97.62 207 VAL A CA 1
ATOM 1636 C C . VAL A 1 207 ? 11.634 -3.358 -11.467 1.00 97.62 207 VAL A C 1
ATOM 1638 O O . VAL A 1 207 ? 11.859 -4.475 -11.916 1.00 97.62 207 VAL A O 1
ATOM 1641 N N . GLN A 1 208 ? 11.485 -2.281 -12.228 1.00 96.19 208 GLN A N 1
ATOM 1642 C CA . GLN A 1 208 ? 11.759 -2.259 -13.654 1.00 96.19 208 GLN A CA 1
ATOM 1643 C C . GLN A 1 208 ? 13.098 -1.574 -13.905 1.00 96.19 208 GLN A C 1
ATOM 1645 O O . GLN A 1 208 ? 13.267 -0.412 -13.542 1.00 96.19 208 GLN A O 1
ATOM 1650 N N . ALA A 1 209 ? 14.016 -2.249 -14.588 1.00 96.12 209 ALA A N 1
ATOM 1651 C CA . ALA A 1 209 ? 15.254 -1.652 -15.077 1.00 96.12 209 ALA A CA 1
ATOM 1652 C C . ALA A 1 209 ? 15.129 -1.326 -16.572 1.00 96.12 209 ALA A C 1
ATOM 1654 O O . ALA A 1 209 ? 14.603 -2.126 -17.345 1.00 96.12 209 ALA A O 1
ATOM 1655 N N . VAL A 1 210 ? 15.626 -0.158 -16.984 1.00 94.94 210 VAL A N 1
ATOM 1656 C CA . VAL A 1 210 ? 15.607 0.308 -18.379 1.00 94.94 210 VAL A CA 1
ATOM 1657 C C . VAL A 1 210 ? 17.029 0.593 -18.843 1.00 94.94 210 VAL A C 1
ATOM 1659 O O . VAL A 1 210 ? 17.773 1.339 -18.197 1.00 94.94 210 VAL A O 1
ATOM 1662 N N . ARG A 1 211 ? 17.407 0.032 -19.991 1.00 93.12 211 ARG A N 1
ATOM 1663 C CA . ARG A 1 211 ? 18.693 0.285 -20.650 1.00 93.12 211 ARG A CA 1
ATOM 1664 C C . ARG A 1 211 ? 18.630 1.445 -21.640 1.00 93.12 211 ARG A C 1
ATOM 1666 O O . ARG A 1 211 ? 17.579 1.786 -22.176 1.00 93.12 211 ARG A O 1
ATOM 1673 N N . ALA A 1 212 ? 19.804 1.960 -22.007 1.00 88.75 212 ALA A N 1
ATOM 1674 C CA . ALA A 1 212 ? 19.947 3.020 -23.013 1.00 88.75 212 ALA A C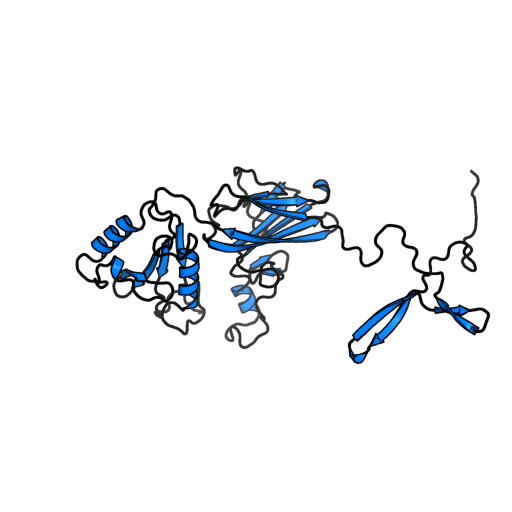A 1
ATOM 1675 C C . ALA A 1 212 ? 19.391 2.659 -24.409 1.00 88.75 212 ALA A C 1
ATOM 1677 O O . ALA A 1 212 ? 19.067 3.548 -25.194 1.00 88.75 212 ALA A O 1
ATOM 1678 N N . ASN A 1 213 ? 19.304 1.366 -24.738 1.00 86.00 213 ASN A N 1
ATOM 1679 C CA . ASN A 1 213 ? 18.713 0.864 -25.984 1.00 86.00 213 ASN A CA 1
ATOM 1680 C C . ASN A 1 213 ? 17.175 0.719 -25.912 1.00 86.00 213 ASN A C 1
ATOM 1682 O O . ASN A 1 213 ? 16.575 0.302 -26.900 1.00 86.00 213 ASN A O 1
ATOM 1686 N N . GLY A 1 214 ? 16.552 1.043 -24.772 1.00 86.81 214 GLY A N 1
ATOM 1687 C CA . GLY A 1 214 ? 15.117 0.896 -24.521 1.00 86.81 214 GLY A CA 1
ATOM 1688 C C . GLY A 1 214 ? 14.680 -0.506 -24.091 1.00 86.81 214 GLY A C 1
ATOM 1689 O O . GLY A 1 214 ? 13.489 -0.725 -23.896 1.00 86.81 214 GLY A O 1
ATOM 1690 N N . GLU A 1 215 ? 15.608 -1.455 -23.949 1.00 89.00 215 GLU A N 1
ATOM 1691 C CA . GLU A 1 215 ? 15.323 -2.773 -23.379 1.00 89.00 215 GLU A CA 1
ATOM 1692 C C . GLU A 1 215 ? 14.946 -2.630 -21.904 1.00 89.00 215 GLU A C 1
ATOM 1694 O O . GLU A 1 215 ? 15.600 -1.891 -21.159 1.00 89.00 215 GLU A O 1
ATOM 1699 N N . THR A 1 216 ? 13.891 -3.332 -21.500 1.00 90.75 216 THR A N 1
ATOM 1700 C CA . THR A 1 216 ? 13.386 -3.318 -20.131 1.00 90.75 216 THR A CA 1
ATOM 1701 C C . THR A 1 216 ? 13.218 -4.728 -19.601 1.00 90.75 216 THR A C 1
ATOM 1703 O O . THR A 1 216 ? 12.954 -5.662 -20.357 1.00 90.75 216 THR A O 1
ATOM 1706 N N . ASP A 1 217 ? 13.355 -4.854 -18.290 1.00 92.44 217 ASP A N 1
ATOM 1707 C CA . ASP A 1 217 ? 13.070 -6.073 -17.545 1.00 92.44 217 ASP A CA 1
ATOM 1708 C C . ASP A 1 217 ? 12.457 -5.703 -16.195 1.00 92.44 217 ASP A C 1
ATOM 1710 O O . ASP A 1 217 ? 12.711 -4.606 -15.686 1.00 92.44 217 ASP A O 1
ATOM 1714 N N . ILE A 1 218 ? 11.601 -6.579 -15.669 1.00 92.94 218 ILE A N 1
ATOM 1715 C CA . ILE A 1 218 ? 10.832 -6.348 -14.446 1.00 92.94 218 ILE A CA 1
ATOM 1716 C C . ILE A 1 218 ? 10.863 -7.601 -13.583 1.00 92.94 218 ILE A C 1
ATOM 1718 O O . ILE A 1 218 ? 10.372 -8.649 -14.007 1.00 92.94 218 ILE A O 1
ATOM 1722 N N . ASP A 1 219 ? 11.318 -7.446 -12.344 1.00 93.06 219 ASP A N 1
ATOM 1723 C CA . ASP A 1 219 ? 11.239 -8.488 -11.323 1.00 93.06 219 ASP A CA 1
ATOM 1724 C C . ASP A 1 219 ? 10.234 -8.104 -10.224 1.00 93.06 219 ASP A C 1
ATOM 1726 O O . ASP A 1 219 ? 9.939 -6.921 -10.015 1.00 93.06 219 ASP A O 1
ATOM 1730 N N . PHE A 1 220 ? 9.658 -9.111 -9.567 1.00 93.50 220 PHE A N 1
ATOM 1731 C CA . PHE A 1 220 ? 8.514 -8.987 -8.661 1.00 93.50 220 PHE A CA 1
ATOM 1732 C C . PHE A 1 220 ? 8.743 -9.777 -7.380 1.00 93.50 220 PHE A C 1
ATOM 1734 O O . PHE A 1 220 ? 9.183 -10.922 -7.428 1.00 93.50 220 PHE A O 1
ATOM 1741 N N . ASP A 1 221 ? 8.338 -9.215 -6.248 1.00 91.94 221 ASP A N 1
ATOM 1742 C CA . ASP A 1 221 ? 8.365 -9.916 -4.968 1.00 91.94 221 ASP A CA 1
ATOM 1743 C C . ASP A 1 221 ? 7.281 -9.362 -4.026 1.00 91.94 221 ASP A C 1
ATOM 1745 O O . ASP A 1 221 ? 6.561 -8.405 -4.335 1.00 91.94 221 ASP A O 1
ATOM 1749 N N . SER A 1 222 ? 7.117 -10.001 -2.874 1.00 91.62 222 SER A N 1
ATOM 1750 C CA . SER A 1 222 ? 6.134 -9.649 -1.858 1.00 91.62 222 SER A CA 1
ATOM 1751 C C . SER A 1 222 ? 6.729 -9.774 -0.464 1.00 91.62 222 SER A C 1
ATOM 1753 O O . SER A 1 222 ? 7.629 -10.571 -0.215 1.00 91.62 222 SER A O 1
ATOM 1755 N N . PHE A 1 223 ? 6.214 -8.988 0.469 1.00 90.00 223 PHE A N 1
ATOM 1756 C CA . PHE A 1 223 ? 6.636 -9.034 1.860 1.00 90.00 223 PHE A CA 1
ATOM 1757 C C . PHE A 1 223 ? 5.478 -8.666 2.775 1.00 90.00 223 PHE A C 1
ATOM 1759 O O . PHE A 1 223 ? 4.517 -8.014 2.370 1.00 90.00 223 PHE A O 1
ATOM 1766 N N . ARG A 1 224 ? 5.595 -9.061 4.040 1.00 86.38 224 ARG A N 1
ATOM 1767 C CA . ARG A 1 224 ? 4.649 -8.686 5.086 1.00 86.38 224 ARG A CA 1
ATOM 1768 C C . ARG A 1 224 ? 5.337 -7.777 6.086 1.00 86.38 224 ARG A C 1
ATOM 1770 O O . ARG A 1 224 ? 6.424 -8.098 6.566 1.00 86.38 224 ARG A O 1
ATOM 1777 N N . THR A 1 225 ? 4.707 -6.661 6.422 1.00 85.06 225 THR A N 1
ATOM 1778 C CA . THR A 1 225 ? 5.200 -5.781 7.488 1.00 85.06 225 THR A CA 1
ATOM 1779 C C . THR A 1 225 ? 4.983 -6.422 8.857 1.00 85.06 225 THR A C 1
ATOM 1781 O O . THR A 1 225 ? 3.986 -7.106 9.097 1.00 85.06 225 THR A O 1
ATOM 1784 N N . THR A 1 226 ? 5.896 -6.170 9.791 1.00 77.50 226 THR A N 1
ATOM 1785 C CA . THR A 1 226 ? 5.777 -6.611 11.188 1.00 77.50 226 THR A CA 1
ATOM 1786 C C . THR A 1 226 ? 5.628 -5.408 12.113 1.00 77.50 226 THR A C 1
ATOM 1788 O O . THR A 1 226 ? 5.960 -4.284 11.744 1.00 77.50 226 THR A O 1
ATOM 1791 N N . SER A 1 227 ? 5.121 -5.629 13.324 1.00 71.19 227 SER A N 1
ATOM 1792 C CA . SER A 1 227 ? 4.946 -4.554 14.306 1.00 71.19 227 SER A CA 1
ATOM 1793 C C . SER A 1 227 ? 6.232 -4.182 15.029 1.00 71.19 227 SER A C 1
ATOM 1795 O O . SER A 1 227 ? 6.992 -5.053 15.442 1.00 71.19 227 SER A O 1
ATOM 1797 N N . GLY A 1 228 ? 6.413 -2.875 15.248 1.00 68.06 228 GLY A N 1
ATOM 1798 C CA . GLY A 1 228 ? 7.445 -2.271 16.099 1.00 68.06 228 GLY A CA 1
ATOM 1799 C C . GLY A 1 228 ? 7.497 -2.825 17.519 1.00 68.06 228 GLY A C 1
ATOM 1800 O O . GLY A 1 228 ? 6.472 -3.167 18.103 1.00 68.06 228 GLY A O 1
ATOM 1801 N N . LEU A 1 229 ? 8.683 -2.811 18.130 1.00 67.94 229 LEU A N 1
ATOM 1802 C CA . LEU A 1 229 ? 8.790 -2.753 19.589 1.00 67.94 229 LEU A CA 1
ATOM 1803 C C . LEU A 1 229 ? 8.717 -1.283 20.012 1.00 67.94 229 LEU A C 1
ATOM 1805 O O . LEU A 1 229 ? 9.406 -0.442 19.439 1.00 67.94 229 LEU A O 1
ATOM 1809 N N . THR A 1 230 ? 7.901 -0.968 21.014 1.00 68.38 230 THR A N 1
ATOM 1810 C CA . THR A 1 230 ? 7.752 0.385 21.556 1.00 68.38 230 THR A CA 1
ATOM 1811 C C . THR A 1 230 ? 7.599 0.344 23.072 1.00 68.38 230 THR A C 1
ATOM 1813 O O . THR A 1 230 ? 7.031 -0.595 23.621 1.00 68.38 230 THR A O 1
ATOM 1816 N N . ASP A 1 231 ? 8.002 1.417 23.746 1.00 68.00 231 ASP A N 1
ATOM 1817 C CA . ASP A 1 231 ? 7.718 1.606 25.176 1.00 68.00 231 ASP A CA 1
ATOM 1818 C C . ASP A 1 231 ? 6.275 2.101 25.435 1.00 68.00 231 ASP A C 1
ATOM 1820 O O . ASP A 1 231 ? 5.895 2.408 26.566 1.00 68.00 231 ASP A O 1
ATOM 1824 N N . ASN A 1 232 ? 5.461 2.216 24.380 1.00 73.56 232 ASN A N 1
ATOM 1825 C CA . ASN A 1 232 ? 4.067 2.631 24.447 1.00 73.56 232 ASN A CA 1
ATOM 1826 C C . ASN A 1 232 ? 3.136 1.415 24.599 1.00 73.56 232 ASN A C 1
ATOM 1828 O O . ASN A 1 232 ? 3.524 0.277 24.322 1.00 73.56 232 ASN A O 1
ATOM 1832 N N . PRO A 1 233 ? 1.865 1.625 24.998 1.00 74.44 233 PRO A N 1
ATOM 1833 C CA . PRO A 1 233 ? 0.892 0.535 25.050 1.00 74.44 233 PRO A CA 1
ATOM 1834 C C . PRO A 1 233 ? 0.629 -0.116 23.695 1.00 74.44 233 PRO A C 1
ATOM 1836 O O . PRO A 1 233 ? 0.279 -1.292 23.631 1.00 74.44 233 PRO A O 1
ATOM 1839 N N . PHE A 1 234 ? 0.808 0.647 22.620 1.00 85.31 234 PHE A N 1
ATOM 1840 C CA . PHE A 1 234 ? 0.607 0.162 21.269 1.00 85.31 234 PHE A CA 1
ATOM 1841 C C . PHE A 1 234 ? 1.843 0.406 20.420 1.00 85.31 234 PHE A C 1
ATOM 1843 O O . PHE A 1 234 ? 2.426 1.489 20.471 1.00 85.31 234 PHE A O 1
ATOM 1850 N N . SER A 1 235 ? 2.205 -0.602 19.631 1.00 79.88 235 SER A N 1
ATOM 1851 C CA . SER A 1 235 ? 3.316 -0.531 18.687 1.00 79.88 235 SER A CA 1
ATOM 1852 C C . SER A 1 235 ? 2.974 0.212 17.405 1.00 79.88 235 SER A C 1
ATOM 1854 O O . SER A 1 235 ? 3.856 0.751 16.744 1.00 79.88 235 SER A O 1
ATOM 1856 N N . SER A 1 236 ? 1.688 0.246 17.062 1.00 81.94 236 SER A N 1
ATOM 1857 C CA . SER A 1 236 ? 1.158 0.946 15.903 1.00 81.94 236 SER A CA 1
ATOM 1858 C C . SER A 1 236 ? -0.274 1.407 16.167 1.00 81.94 236 SER A C 1
ATOM 1860 O O . SER A 1 236 ? -1.006 0.807 16.962 1.00 81.94 236 SER A O 1
ATOM 1862 N N . VAL A 1 237 ? -0.673 2.481 15.486 1.00 87.31 237 VAL A N 1
ATOM 1863 C CA . VAL A 1 237 ? -2.059 2.953 15.446 1.00 87.31 237 VAL A CA 1
ATOM 1864 C C . VAL A 1 237 ? -2.469 3.062 13.986 1.00 87.31 237 VAL A C 1
ATOM 1866 O O . VAL A 1 237 ? -1.912 3.868 13.248 1.00 87.31 237 VAL A O 1
ATOM 1869 N N . SER A 1 238 ? -3.443 2.255 13.578 1.00 88.88 238 SER A N 1
ATOM 1870 C CA . SER A 1 238 ? -4.001 2.272 12.224 1.00 88.88 238 SER A CA 1
ATOM 1871 C C . SER A 1 238 ? -5.409 2.845 12.253 1.00 88.88 238 SER A C 1
ATOM 1873 O O . SER A 1 238 ? -6.227 2.426 13.067 1.00 88.88 238 SER A O 1
ATOM 1875 N N . ILE A 1 239 ? -5.713 3.790 11.366 1.00 88.69 239 ILE A N 1
ATOM 1876 C CA . ILE A 1 239 ? -7.059 4.359 11.225 1.00 88.69 239 ILE A CA 1
ATOM 1877 C C . ILE A 1 239 ? -7.623 3.871 9.893 1.00 88.69 239 ILE A C 1
ATOM 1879 O O . ILE A 1 239 ? -7.104 4.244 8.843 1.00 88.69 239 ILE A O 1
ATOM 1883 N N . LEU A 1 240 ? -8.683 3.058 9.917 1.00 87.38 240 LEU A N 1
ATOM 1884 C CA . LEU A 1 240 ? -9.314 2.584 8.682 1.00 87.38 240 LEU A CA 1
ATOM 1885 C C . LEU A 1 240 ? -10.506 3.467 8.337 1.00 87.38 240 LEU A C 1
ATOM 1887 O O . LEU A 1 240 ? -11.547 3.437 8.989 1.00 87.38 240 LEU A O 1
ATOM 1891 N N . THR A 1 241 ? -10.344 4.266 7.292 1.00 79.81 241 THR A N 1
ATOM 1892 C CA . THR A 1 241 ? -11.399 5.140 6.775 1.00 79.81 241 THR A CA 1
ATOM 1893 C C . THR A 1 241 ? -11.957 4.575 5.471 1.00 79.81 241 THR A C 1
ATOM 1895 O O . THR A 1 241 ? -11.278 3.825 4.775 1.00 79.81 241 THR A O 1
ATOM 1898 N N . HIS A 1 242 ? -13.183 4.950 5.117 1.00 69.88 242 HIS A N 1
ATOM 1899 C CA . HIS A 1 242 ? -13.857 4.494 3.895 1.00 69.88 242 HIS A CA 1
ATOM 1900 C C . HIS A 1 242 ? -13.390 5.170 2.597 1.00 69.88 242 HIS A C 1
ATOM 1902 O O . HIS A 1 242 ? -14.032 5.010 1.559 1.00 69.88 242 HIS A O 1
ATOM 1908 N N . GLY A 1 243 ? -12.304 5.947 2.619 1.00 67.31 243 GLY A N 1
ATOM 1909 C CA . GLY A 1 243 ? -11.944 6.802 1.490 1.00 67.31 243 GLY A CA 1
ATOM 1910 C C . GLY A 1 243 ? -13.109 7.711 1.068 1.00 67.31 243 GLY A C 1
ATOM 1911 O O . GLY A 1 243 ? -13.917 8.143 1.893 1.00 67.31 243 GLY A O 1
ATOM 1912 N N . PHE A 1 244 ? -13.203 7.991 -0.232 1.00 61.06 244 PHE A N 1
ATOM 1913 C CA . PHE A 1 244 ? -14.358 8.663 -0.821 1.00 61.06 244 PHE A CA 1
ATOM 1914 C C . PHE A 1 244 ? -15.275 7.622 -1.445 1.00 61.06 244 PHE A C 1
ATOM 1916 O O . PHE A 1 244 ? -14.848 6.831 -2.285 1.00 61.06 244 PHE A O 1
ATOM 1923 N N . THR A 1 245 ? -16.548 7.635 -1.061 1.00 56.62 245 THR A N 1
ATOM 1924 C CA . THR A 1 245 ? -17.549 6.770 -1.684 1.00 56.62 245 THR A CA 1
ATOM 1925 C C . THR A 1 245 ? -18.408 7.607 -2.615 1.00 56.62 245 THR A C 1
ATOM 1927 O O . THR A 1 245 ? -19.076 8.555 -2.199 1.00 56.62 245 THR A O 1
ATOM 1930 N N . ILE A 1 246 ? -18.416 7.240 -3.893 1.00 54.91 246 ILE A N 1
ATOM 1931 C CA . ILE A 1 246 ? -19.356 7.797 -4.859 1.00 54.91 246 ILE A CA 1
ATOM 1932 C C . ILE A 1 246 ? -20.697 7.104 -4.596 1.00 54.91 246 ILE A C 1
ATOM 1934 O O . ILE A 1 246 ? -20.865 5.944 -4.954 1.00 54.91 246 ILE A O 1
ATOM 1938 N N . LEU A 1 247 ? -21.631 7.813 -3.954 1.00 57.19 247 LEU A N 1
ATOM 1939 C CA . LEU A 1 247 ? -22.995 7.348 -3.652 1.00 57.19 247 LEU A CA 1
ATOM 1940 C C . LEU A 1 247 ? -23.051 6.126 -2.701 1.00 57.19 247 LEU A C 1
ATOM 1942 O O . LEU A 1 247 ? -23.428 5.033 -3.126 1.00 57.19 247 LEU A O 1
ATOM 1946 N N . PRO A 1 248 ? -22.713 6.277 -1.405 1.00 60.28 248 PRO A N 1
ATOM 1947 C CA . PRO A 1 248 ? -22.795 5.176 -0.446 1.00 60.28 248 PRO A CA 1
ATOM 1948 C C . PRO A 1 248 ? -24.237 4.663 -0.303 1.00 60.28 248 PRO A C 1
ATOM 1950 O O . PRO A 1 248 ? -25.154 5.423 0.008 1.00 60.28 248 PRO A O 1
ATOM 1953 N N . THR A 1 249 ? -24.441 3.359 -0.508 1.00 58.50 249 THR A N 1
ATOM 1954 C CA . THR A 1 249 ? -25.758 2.701 -0.396 1.00 58.50 249 THR A CA 1
ATOM 1955 C C . THR A 1 249 ? -25.973 1.966 0.929 1.00 58.50 249 THR A C 1
ATOM 1957 O O . THR A 1 249 ? -27.089 1.524 1.199 1.00 58.50 249 THR A O 1
ATOM 1960 N N . ALA A 1 250 ? -24.931 1.812 1.753 1.00 63.03 250 ALA A N 1
ATOM 1961 C CA . ALA A 1 250 ? -24.975 1.094 3.026 1.00 63.03 250 ALA A CA 1
ATOM 1962 C C . ALA A 1 250 ? -24.601 2.011 4.203 1.00 63.03 250 ALA A C 1
ATOM 1964 O O . ALA A 1 250 ? -23.739 2.877 4.080 1.00 63.03 250 ALA A O 1
ATOM 1965 N N . THR A 1 251 ? -25.271 1.815 5.342 1.00 71.38 251 THR A N 1
ATOM 1966 C CA . THR A 1 251 ? -24.971 2.476 6.622 1.00 71.38 251 THR A CA 1
ATOM 1967 C C . THR A 1 251 ? -23.956 1.662 7.421 1.00 71.38 251 THR A C 1
ATOM 1969 O O . THR A 1 251 ? -24.098 0.440 7.498 1.00 71.38 251 THR A O 1
ATOM 1972 N N . GLY A 1 252 ? -23.048 2.333 8.128 1.00 78.19 252 GLY A N 1
ATOM 1973 C CA . GLY A 1 252 ? -22.117 1.694 9.055 1.00 78.19 252 GLY A CA 1
ATOM 1974 C C . GLY A 1 252 ? -20.866 1.136 8.379 1.00 78.19 252 GLY A C 1
ATOM 1975 O O . GLY A 1 252 ? -20.649 1.305 7.181 1.00 78.19 252 GLY A O 1
ATOM 1976 N N . VAL A 1 253 ? -20.028 0.485 9.185 1.00 84.38 253 VAL A N 1
ATOM 1977 C CA . VAL A 1 253 ? -18.770 -0.127 8.740 1.00 84.38 253 VAL A CA 1
ATOM 1978 C C . VAL A 1 253 ? -19.072 -1.514 8.137 1.00 84.38 253 VAL A C 1
ATOM 1980 O O . VAL A 1 253 ? -19.660 -2.345 8.833 1.00 84.38 253 VAL A O 1
ATOM 1983 N N . PRO A 1 254 ? -18.723 -1.790 6.866 1.00 84.88 254 PRO A N 1
ATOM 1984 C CA . PRO A 1 254 ? -18.866 -3.102 6.244 1.00 84.88 254 PRO A CA 1
ATOM 1985 C C . PRO A 1 254 ? -18.012 -4.167 6.934 1.00 84.88 254 PRO A C 1
ATOM 1987 O O . PRO A 1 254 ? -16.967 -3.865 7.508 1.00 84.88 254 PRO A O 1
ATOM 1990 N N . ASN A 1 255 ? -18.425 -5.431 6.818 1.00 87.12 255 ASN A N 1
ATOM 1991 C CA . ASN A 1 255 ? -17.723 -6.560 7.439 1.00 87.12 255 ASN A CA 1
ATOM 1992 C C . ASN A 1 255 ? -16.255 -6.654 7.012 1.00 87.12 255 ASN A C 1
ATOM 1994 O O . ASN A 1 255 ? -15.403 -6.836 7.872 1.00 87.12 255 ASN A O 1
ATOM 1998 N N . ASP A 1 256 ? -15.956 -6.431 5.733 1.00 86.06 256 ASP A N 1
ATOM 1999 C CA . ASP A 1 256 ? -14.595 -6.500 5.189 1.00 86.06 256 ASP A CA 1
ATOM 2000 C C . ASP A 1 256 ? -13.630 -5.531 5.902 1.00 86.06 256 ASP A C 1
ATOM 2002 O O . ASP A 1 256 ? -12.438 -5.799 6.026 1.00 86.06 256 ASP A O 1
ATOM 2006 N N . PHE A 1 257 ? -14.137 -4.420 6.453 1.00 88.81 257 PHE A N 1
ATOM 2007 C CA . PHE A 1 257 ? -13.329 -3.488 7.245 1.00 88.81 257 PHE A CA 1
ATOM 2008 C C . PHE A 1 257 ? -13.087 -3.972 8.671 1.00 88.81 257 PHE A C 1
ATOM 2010 O O . PHE A 1 257 ? -12.028 -3.691 9.231 1.00 88.81 257 PHE A O 1
ATOM 2017 N N . PHE A 1 258 ? -14.028 -4.712 9.259 1.00 92.12 258 PHE A N 1
ATOM 2018 C CA . PHE A 1 258 ? -13.778 -5.404 10.521 1.00 92.12 258 PHE A CA 1
ATOM 2019 C C . PHE A 1 258 ? -12.795 -6.559 10.333 1.00 92.12 258 PHE A C 1
ATOM 2021 O O . PHE A 1 258 ? -11.921 -6.726 11.175 1.00 92.12 258 PHE A O 1
ATOM 2028 N N . GLU A 1 259 ? -12.871 -7.291 9.219 1.00 91.56 259 GLU A N 1
ATOM 2029 C CA . GLU A 1 259 ? -11.902 -8.337 8.869 1.00 91.56 259 GLU A CA 1
ATOM 2030 C C . GLU A 1 259 ? -10.497 -7.750 8.668 1.00 91.56 259 GLU A C 1
ATOM 2032 O O . GLU A 1 259 ? -9.524 -8.263 9.223 1.00 91.56 259 GLU A O 1
ATOM 2037 N N . LEU A 1 260 ? -10.387 -6.618 7.964 1.00 89.44 260 LEU A N 1
ATOM 2038 C CA . LEU A 1 260 ? -9.123 -5.895 7.825 1.00 89.44 260 LEU A CA 1
ATOM 2039 C C . LEU A 1 260 ? -8.599 -5.386 9.176 1.00 89.44 260 LEU A C 1
ATOM 2041 O O . LEU A 1 260 ? -7.411 -5.523 9.472 1.00 89.44 260 LEU A O 1
ATOM 2045 N N . ALA A 1 261 ? -9.472 -4.819 10.014 1.00 92.38 261 ALA A N 1
ATOM 2046 C CA . ALA A 1 261 ? -9.101 -4.383 11.357 1.00 92.38 261 ALA A CA 1
ATOM 2047 C C . ALA A 1 261 ? -8.603 -5.548 12.217 1.00 92.38 261 ALA A C 1
ATOM 2049 O O . ALA A 1 261 ? -7.613 -5.400 12.931 1.00 92.38 261 ALA A O 1
ATOM 2050 N N . ASP A 1 262 ? -9.257 -6.704 12.121 1.00 93.31 262 ASP A N 1
ATOM 2051 C CA . ASP A 1 262 ? -8.857 -7.918 12.822 1.00 93.31 262 ASP A CA 1
ATOM 2052 C C . ASP A 1 262 ? -7.478 -8.389 12.362 1.00 93.31 262 ASP A C 1
ATOM 2054 O O . ASP A 1 262 ? -6.605 -8.608 13.196 1.00 93.31 262 ASP A O 1
ATOM 2058 N N . SER A 1 263 ? -7.233 -8.415 11.048 1.00 90.25 263 SER A N 1
ATOM 2059 C CA . SER A 1 263 ? -5.928 -8.778 10.483 1.00 90.25 263 SER A CA 1
ATOM 2060 C C . SER A 1 263 ? -4.793 -7.878 10.988 1.00 90.25 263 SER A C 1
ATOM 2062 O O . SER A 1 263 ? -3.693 -8.365 11.247 1.00 90.25 263 SER A O 1
ATOM 2064 N N . ILE A 1 264 ? -5.032 -6.571 11.138 1.00 89.69 264 ILE A N 1
ATOM 2065 C CA . ILE A 1 264 ? -4.027 -5.631 11.669 1.00 89.69 264 ILE A CA 1
ATOM 2066 C C . ILE A 1 264 ? -3.850 -5.824 13.181 1.00 89.69 264 ILE A C 1
ATOM 2068 O O . ILE A 1 264 ? -2.726 -5.813 13.689 1.00 89.69 264 ILE A O 1
ATOM 2072 N N . ALA A 1 265 ? -4.948 -6.009 13.918 1.00 91.62 265 ALA A N 1
ATOM 2073 C CA . ALA A 1 265 ? -4.910 -6.247 15.358 1.00 91.62 265 ALA A CA 1
ATOM 2074 C C . ALA A 1 265 ? -4.182 -7.557 15.705 1.00 91.62 265 ALA A C 1
ATOM 2076 O O . ALA A 1 265 ? -3.511 -7.628 16.733 1.00 91.62 265 ALA A O 1
ATOM 2077 N N . SER A 1 266 ? -4.265 -8.566 14.842 1.00 90.75 266 SER A N 1
ATOM 2078 C CA . SER A 1 266 ? -3.668 -9.890 15.034 1.00 90.75 266 SER A CA 1
ATOM 2079 C C . SER A 1 266 ? -2.219 -10.029 14.562 1.00 90.75 266 SER A C 1
ATOM 2081 O O . SER A 1 266 ? -1.676 -11.130 14.583 1.00 90.75 266 SER A O 1
ATOM 2083 N N . VAL A 1 267 ? -1.549 -8.949 14.151 1.00 85.62 267 VAL A N 1
ATOM 2084 C CA . VAL A 1 267 ? -0.166 -9.009 13.632 1.00 85.62 267 VAL A CA 1
ATOM 2085 C C . VAL A 1 267 ? 0.839 -9.679 14.583 1.00 85.62 267 VAL A C 1
ATOM 2087 O O . VAL A 1 267 ? 1.809 -10.273 14.121 1.00 85.62 267 VAL A O 1
ATOM 2090 N N . ASN A 1 268 ? 0.602 -9.624 15.896 1.00 82.38 268 ASN A N 1
ATOM 2091 C CA . ASN A 1 268 ? 1.453 -10.276 16.898 1.00 82.38 268 ASN A CA 1
ATOM 2092 C C . ASN A 1 268 ? 0.942 -11.653 17.343 1.00 82.38 268 ASN A C 1
ATOM 2094 O O . ASN A 1 268 ? 1.603 -12.296 18.153 1.00 82.38 268 ASN A O 1
ATOM 2098 N N . GLY A 1 269 ? -0.224 -12.081 16.855 1.00 85.12 269 GLY A N 1
ATOM 2099 C CA . GLY A 1 269 ? -0.889 -13.319 17.241 1.00 85.12 269 GLY A CA 1
ATOM 2100 C C . GLY A 1 269 ? -2.397 -13.161 17.452 1.00 85.12 269 GLY A 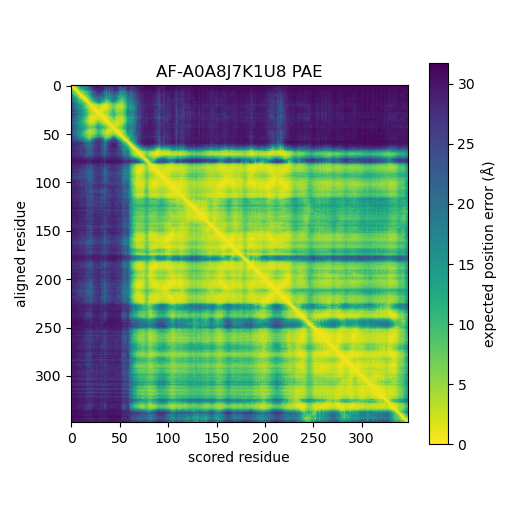C 1
ATOM 2101 O O . GLY A 1 269 ? -2.919 -12.066 17.663 1.00 85.12 269 GLY A O 1
ATOM 2102 N N . GLU A 1 270 ? -3.103 -14.290 17.399 1.00 86.50 270 GLU A N 1
ATOM 2103 C CA . GLU A 1 270 ? -4.564 -14.377 17.568 1.00 86.50 270 GLU A CA 1
ATOM 2104 C C . GLU A 1 270 ? -4.986 -14.638 19.022 1.00 86.50 270 GLU A C 1
ATOM 2106 O O . GLU A 1 270 ? -6.169 -14.529 19.360 1.00 86.50 270 GLU A O 1
ATOM 2111 N N . ALA A 1 271 ? -4.049 -15.021 19.897 1.00 85.12 271 ALA A N 1
ATOM 2112 C CA . ALA A 1 271 ? -4.366 -15.293 21.292 1.00 85.12 271 ALA A CA 1
ATOM 2113 C C . ALA A 1 271 ? -4.820 -14.002 22.007 1.00 85.12 271 ALA A C 1
ATOM 2115 O O . ALA A 1 271 ? -4.333 -12.922 21.678 1.00 85.12 271 ALA A O 1
ATOM 2116 N N . PRO A 1 272 ? -5.729 -14.056 23.001 1.00 80.75 272 PRO A N 1
ATOM 2117 C CA . PRO A 1 272 ? -6.233 -12.850 23.675 1.00 80.75 272 PRO A CA 1
ATOM 2118 C C . PRO A 1 272 ? -5.140 -11.949 24.278 1.00 80.75 272 PRO A C 1
ATOM 2120 O O . PRO A 1 272 ? -5.288 -10.728 24.365 1.00 80.75 272 PRO A O 1
ATOM 2123 N N . ASP A 1 273 ? -4.032 -12.544 24.710 1.00 81.50 273 ASP A N 1
ATOM 2124 C CA . ASP A 1 273 ? -2.859 -11.875 25.261 1.00 81.50 273 ASP A CA 1
ATOM 2125 C C . ASP A 1 273 ? -1.865 -11.388 24.197 1.00 81.50 273 ASP A C 1
ATOM 2127 O O . ASP A 1 273 ? -1.063 -10.519 24.517 1.00 81.50 273 ASP A O 1
ATOM 2131 N N . GLU A 1 274 ? -2.002 -11.792 22.936 1.00 84.50 274 GLU A N 1
ATOM 2132 C CA . GLU A 1 274 ? -1.181 -11.347 21.796 1.00 84.50 274 GLU A CA 1
ATOM 2133 C C . GLU A 1 274 ? -1.921 -10.334 20.908 1.00 84.50 274 GLU A C 1
ATOM 2135 O O . GLU A 1 274 ? -1.333 -9.362 20.429 1.00 84.50 274 GLU A O 1
ATOM 2140 N N . LYS A 1 275 ? -3.237 -10.510 20.764 1.00 90.00 275 LYS A N 1
ATOM 2141 C CA . LYS A 1 275 ? -4.095 -9.713 19.892 1.00 90.00 275 LYS A CA 1
ATOM 2142 C C . LYS A 1 275 ? -4.220 -8.270 20.370 1.00 90.00 275 LYS A C 1
ATOM 2144 O O . LYS A 1 275 ? -4.318 -7.982 21.572 1.00 90.00 275 LYS A O 1
ATOM 2149 N N . GLY A 1 276 ? -4.211 -7.370 19.396 1.00 92.00 276 GLY A N 1
ATOM 2150 C CA . GLY A 1 276 ? -4.392 -5.936 19.540 1.00 92.00 276 GLY A CA 1
ATOM 2151 C C . GLY A 1 276 ? -5.800 -5.512 19.942 1.00 92.00 276 GLY A C 1
ATOM 2152 O O . GLY A 1 276 ? -6.625 -6.311 20.387 1.00 92.00 276 GLY A O 1
ATOM 2153 N N . LEU A 1 277 ? -6.056 -4.211 19.841 1.00 94.19 277 LEU A N 1
ATOM 2154 C CA . LEU A 1 277 ? -7.332 -3.598 20.195 1.00 94.19 277 LEU A CA 1
ATOM 2155 C C . LEU A 1 277 ? -7.969 -2.961 18.964 1.00 94.19 277 LEU A C 1
ATOM 2157 O O . LEU A 1 277 ? -7.305 -2.221 18.244 1.00 94.19 277 LEU A O 1
ATOM 2161 N N . ILE A 1 278 ? -9.266 -3.189 18.772 1.00 95.56 278 ILE A N 1
ATOM 2162 C CA . ILE A 1 278 ? -10.074 -2.481 17.779 1.00 95.56 278 ILE A CA 1
ATOM 2163 C C . ILE A 1 278 ? -11.051 -1.576 18.529 1.00 95.56 278 ILE A C 1
ATOM 2165 O O . ILE A 1 278 ? -11.788 -2.030 19.409 1.00 95.56 278 ILE A O 1
ATOM 2169 N N . LEU A 1 279 ? -11.053 -0.290 18.191 1.00 95.94 279 LEU A N 1
ATOM 2170 C CA . LEU A 1 279 ? -11.995 0.694 18.710 1.00 95.94 279 LEU A CA 1
ATOM 2171 C C . LEU A 1 279 ? -12.879 1.204 17.573 1.00 95.94 279 LEU A C 1
ATOM 2173 O O . LEU A 1 279 ? -12.380 1.757 16.599 1.00 95.94 279 LEU A O 1
ATOM 2177 N N . LEU A 1 280 ? -14.192 1.068 17.732 1.00 93.88 280 LEU A N 1
ATOM 2178 C CA . LEU A 1 280 ? -15.204 1.654 16.860 1.00 93.88 280 LEU A CA 1
ATOM 2179 C C . LEU A 1 280 ? -15.668 2.992 17.443 1.00 93.88 280 LEU A C 1
ATOM 2181 O O . LEU A 1 280 ? -16.069 3.052 18.606 1.00 93.88 280 LEU A O 1
ATOM 2185 N N . TYR A 1 281 ? -15.620 4.064 16.662 1.00 91.50 281 TYR A N 1
ATOM 2186 C CA . TYR A 1 281 ? -16.166 5.356 17.070 1.00 91.50 281 TYR A CA 1
ATOM 2187 C C . TYR A 1 281 ? -17.692 5.290 17.047 1.00 91.50 281 TYR A C 1
ATOM 2189 O O . TYR A 1 281 ? -18.266 5.065 15.995 1.00 91.50 281 TYR A O 1
ATOM 2197 N N . ASP A 1 282 ? -18.349 5.487 18.183 1.00 86.88 282 ASP A N 1
ATOM 2198 C CA . ASP A 1 282 ? -19.802 5.606 18.291 1.00 86.88 282 ASP A CA 1
ATOM 2199 C C . ASP A 1 282 ? -20.157 7.089 18.147 1.00 86.88 282 ASP A C 1
ATOM 2201 O O . ASP A 1 282 ? -19.937 7.898 19.055 1.00 86.88 282 ASP A O 1
ATOM 2205 N N . LYS A 1 283 ? -20.662 7.471 16.974 1.00 82.12 283 LYS A N 1
ATOM 2206 C CA . LYS A 1 283 ? -20.934 8.869 16.642 1.00 82.12 283 LYS A CA 1
ATOM 2207 C C . LYS A 1 283 ? -22.039 9.498 17.499 1.00 82.12 283 LYS A C 1
ATOM 2209 O O . LYS A 1 283 ? -21.847 10.643 17.914 1.00 82.12 283 LYS A O 1
ATOM 2214 N N . PRO A 1 284 ? -23.173 8.824 17.795 1.00 83.19 284 PRO A N 1
ATOM 2215 C CA . PRO A 1 284 ? -24.195 9.372 18.688 1.00 83.19 284 PRO A CA 1
ATOM 2216 C C . PRO A 1 284 ? -23.663 9.793 20.059 1.00 83.19 284 PRO A C 1
ATOM 2218 O O . PRO A 1 284 ? -24.114 10.798 20.609 1.00 83.19 284 PRO A O 1
ATOM 2221 N N . THR A 1 285 ? -22.715 9.035 20.610 1.00 87.19 285 THR A N 1
ATOM 2222 C CA . THR A 1 285 ? -22.133 9.323 21.929 1.00 87.19 285 THR A CA 1
ATOM 2223 C C . THR A 1 285 ? -20.843 10.138 21.856 1.00 87.19 285 THR A C 1
ATOM 2225 O O . THR A 1 285 ? -20.471 10.787 22.833 1.00 87.19 285 THR A O 1
ATOM 2228 N N . GLY A 1 286 ? -20.172 10.140 20.704 1.00 88.38 286 GLY A N 1
ATOM 2229 C CA . GLY A 1 286 ? -18.870 10.766 20.497 1.00 88.38 286 GLY A CA 1
ATOM 2230 C C . GLY A 1 286 ? -17.715 10.007 21.156 1.00 88.38 286 GLY A C 1
ATOM 2231 O O . GLY A 1 286 ? -16.655 10.596 21.379 1.00 88.38 286 GLY A O 1
ATOM 2232 N N . LEU A 1 287 ? -17.913 8.731 21.504 1.00 91.62 287 LEU A N 1
ATOM 2233 C CA . LEU A 1 287 ? -16.977 7.921 22.286 1.00 91.62 287 LEU A CA 1
ATOM 2234 C C . LEU A 1 287 ? -16.473 6.712 21.495 1.00 91.62 287 LEU A C 1
ATOM 2236 O O . LEU A 1 287 ? -17.140 6.201 20.604 1.00 91.62 287 LEU A O 1
ATOM 2240 N N . TRP A 1 288 ? -15.298 6.207 21.861 1.00 93.50 288 TRP A N 1
ATOM 2241 C CA . TRP A 1 288 ? -14.753 4.973 21.298 1.00 93.50 288 TRP A CA 1
ATOM 2242 C C . TRP A 1 288 ? -15.260 3.746 22.060 1.00 93.50 288 TRP A C 1
ATOM 2244 O O . TRP A 1 288 ? -15.247 3.717 23.294 1.00 93.50 288 TRP A O 1
ATOM 2254 N N . THR A 1 289 ? -15.676 2.719 21.324 1.00 94.56 289 THR A N 1
ATOM 2255 C CA . THR A 1 289 ? -16.193 1.454 21.850 1.00 94.56 289 THR A CA 1
ATOM 2256 C C . THR A 1 289 ? -15.300 0.293 21.418 1.00 94.56 289 THR A C 1
ATOM 2258 O O . THR A 1 289 ? -15.123 0.091 20.218 1.00 94.56 289 THR A O 1
ATOM 2261 N N . PRO A 1 290 ? -14.759 -0.503 22.354 1.00 95.56 290 PRO A N 1
ATOM 2262 C CA . PRO A 1 290 ? -14.019 -1.713 22.012 1.00 95.56 290 PRO A CA 1
ATOM 2263 C C . PRO A 1 290 ? -14.893 -2.739 21.298 1.00 95.56 290 PRO A C 1
ATOM 2265 O O . PRO A 1 290 ? -15.991 -3.048 21.769 1.00 95.56 290 PRO A O 1
ATOM 2268 N N . VAL A 1 291 ? -14.396 -3.295 20.196 1.00 95.31 291 V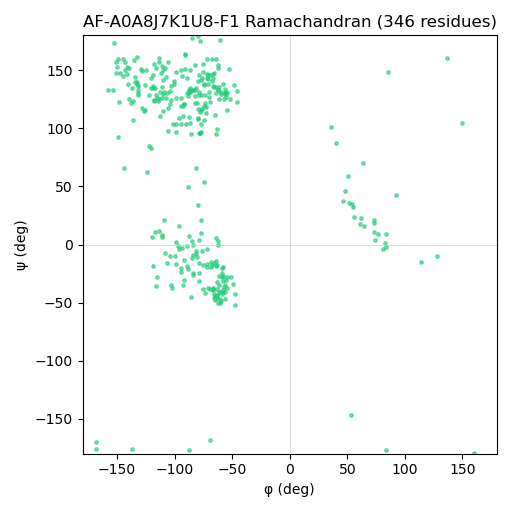AL A N 1
ATOM 2269 C CA . VAL A 1 291 ? -15.090 -4.320 19.404 1.00 95.31 291 VAL A CA 1
ATOM 2270 C C . VAL A 1 291 ? -14.149 -5.457 19.005 1.00 95.31 291 VAL A C 1
ATOM 2272 O O . VAL A 1 291 ? -12.932 -5.291 19.015 1.00 95.31 291 VAL A O 1
ATOM 2275 N N . ASP A 1 292 ? -14.709 -6.622 18.685 1.00 93.56 292 ASP A N 1
ATOM 2276 C CA . ASP A 1 292 ? -13.975 -7.726 18.059 1.00 93.56 292 ASP A CA 1
ATOM 2277 C C . ASP A 1 292 ? -13.907 -7.572 16.526 1.00 93.56 292 ASP A C 1
ATOM 2279 O O . ASP A 1 292 ? -14.508 -6.660 15.950 1.00 93.56 292 ASP A O 1
ATOM 2283 N N . GLY A 1 293 ? -13.215 -8.494 15.847 1.00 91.69 293 GLY A N 1
ATOM 2284 C CA . GLY A 1 293 ? -13.126 -8.557 14.381 1.00 91.69 293 GLY A CA 1
ATOM 2285 C C . GLY A 1 293 ? -14.447 -8.795 13.642 1.00 91.69 293 GLY A C 1
ATOM 2286 O O . GLY A 1 293 ? -14.457 -8.941 12.426 1.00 91.69 293 GLY A O 1
ATOM 2287 N N . LYS A 1 294 ? -15.576 -8.862 14.356 1.00 93.69 294 LYS A N 1
ATOM 2288 C CA . LYS A 1 294 ? -16.934 -8.935 13.798 1.00 93.69 294 LYS A CA 1
ATOM 2289 C C . LYS A 1 294 ? -17.777 -7.718 14.190 1.00 93.69 294 LYS A C 1
ATOM 2291 O O . LYS A 1 294 ? -18.996 -7.739 14.024 1.00 93.69 294 LYS A O 1
ATOM 2296 N N . GLY A 1 295 ? -17.156 -6.687 14.767 1.00 91.56 295 GLY A N 1
ATOM 2297 C CA . GLY A 1 295 ? -17.825 -5.472 15.225 1.00 91.56 295 GLY A CA 1
ATOM 2298 C C . GLY A 1 295 ? -18.659 -5.647 16.498 1.00 91.56 295 GLY A C 1
ATOM 2299 O O . GLY A 1 295 ? -19.424 -4.752 16.863 1.00 91.56 295 GLY A O 1
ATOM 2300 N N . LYS A 1 296 ? -18.550 -6.778 17.207 1.00 93.12 296 LYS A N 1
ATOM 2301 C CA . LYS A 1 296 ? -19.295 -7.003 18.451 1.00 93.12 296 LYS A CA 1
ATOM 2302 C C . LYS A 1 296 ? -18.571 -6.347 19.623 1.00 93.12 296 LYS A C 1
ATOM 2304 O O . LYS A 1 296 ? -17.375 -6.543 19.809 1.00 93.12 296 LYS A O 1
ATOM 2309 N N . LYS A 1 297 ? -19.317 -5.619 20.461 1.00 92.94 297 LYS A N 1
ATOM 2310 C CA . LYS A 1 297 ? -18.775 -4.924 21.642 1.00 92.94 297 LYS A CA 1
ATOM 2311 C C . LYS A 1 297 ? -18.045 -5.875 22.599 1.00 92.94 297 LYS A C 1
ATOM 2313 O O . LYS A 1 297 ? -18.581 -6.924 22.972 1.00 92.94 297 LYS A O 1
ATOM 2318 N N . ILE A 1 298 ? -16.860 -5.460 23.044 1.00 91.94 298 ILE A N 1
ATOM 2319 C CA . ILE A 1 298 ? -16.064 -6.128 24.079 1.00 91.94 298 ILE A CA 1
ATOM 2320 C C . ILE A 1 298 ? -16.303 -5.413 25.412 1.00 91.94 298 ILE A C 1
ATOM 2322 O O . ILE A 1 298 ? -15.665 -4.414 25.739 1.00 91.94 298 ILE A O 1
ATOM 2326 N N . ASN A 1 299 ? -17.218 -5.957 26.210 1.00 89.88 299 ASN A N 1
ATOM 2327 C CA . ASN A 1 299 ? -17.642 -5.339 27.470 1.00 89.88 299 ASN A CA 1
ATOM 2328 C C . ASN A 1 299 ? -16.616 -5.478 28.609 1.00 89.88 299 ASN A C 1
ATOM 2330 O O . ASN A 1 299 ? -16.678 -4.745 29.590 1.00 89.88 299 ASN A O 1
ATOM 2334 N N . GLU A 1 300 ? -15.662 -6.406 28.498 1.00 89.00 300 GLU A N 1
ATOM 2335 C CA . GLU A 1 300 ? -14.638 -6.643 29.529 1.00 89.00 300 GLU A CA 1
ATOM 2336 C C . GLU A 1 300 ? -13.643 -5.490 29.692 1.00 89.00 300 GLU A C 1
ATOM 2338 O O . GLU A 1 300 ? -12.900 -5.450 30.670 1.00 89.00 300 GLU A O 1
ATOM 2343 N N . LEU A 1 301 ? -13.554 -4.596 28.705 1.00 89.88 301 LEU A N 1
ATOM 2344 C CA . LEU A 1 301 ? -12.711 -3.404 28.781 1.00 89.88 301 LEU A CA 1
ATOM 2345 C C . LEU A 1 301 ? -13.452 -2.214 29.388 1.00 89.88 301 LEU A C 1
ATOM 2347 O O . LEU A 1 301 ? -12.811 -1.285 29.869 1.00 89.88 301 LEU A O 1
ATOM 2351 N N . THR A 1 302 ? -14.782 -2.263 29.411 1.00 90.31 302 THR A N 1
ATOM 2352 C CA . THR A 1 302 ? -15.643 -1.185 29.904 1.00 90.31 302 THR A CA 1
ATOM 2353 C C . THR A 1 302 ? -16.349 -1.551 31.210 1.00 90.31 302 THR A C 1
ATOM 2355 O O . THR A 1 302 ? -17.213 -0.806 31.649 1.00 90.31 302 THR A O 1
ATOM 2358 N N . ASP A 1 303 ? -16.035 -2.697 31.824 1.00 90.69 303 ASP A N 1
ATOM 2359 C CA . ASP A 1 303 ? -16.755 -3.265 32.977 1.00 90.69 303 ASP A CA 1
ATOM 2360 C C . ASP A 1 303 ? -18.281 -3.360 32.757 1.00 90.69 303 ASP A C 1
ATOM 2362 O O . ASP A 1 303 ? -19.082 -3.225 33.681 1.00 90.69 303 ASP A O 1
ATOM 2366 N N . ASN A 1 304 ? -18.690 -3.651 31.515 1.00 90.81 304 ASN A N 1
ATOM 2367 C CA . ASN A 1 304 ? -20.083 -3.657 31.041 1.00 90.81 304 ASN A CA 1
ATOM 2368 C C . ASN A 1 304 ? -20.792 -2.293 31.057 1.00 90.81 304 ASN A C 1
ATOM 2370 O O . ASN A 1 304 ? -22.017 -2.253 30.926 1.00 90.81 304 ASN A O 1
ATOM 2374 N N . LEU A 1 305 ? -20.052 -1.191 31.175 1.00 89.19 305 LEU A N 1
ATOM 2375 C CA . LEU A 1 305 ? -20.604 0.145 30.981 1.00 89.19 305 LEU A CA 1
ATOM 2376 C C . LEU A 1 305 ? -20.920 0.401 29.508 1.00 89.19 305 LEU A C 1
ATOM 2378 O O . LEU A 1 305 ? -20.201 -0.041 28.603 1.00 89.19 305 LEU A O 1
ATOM 2382 N N . ASN A 1 306 ? -21.986 1.161 29.288 1.00 89.38 306 ASN A N 1
ATOM 2383 C CA . ASN A 1 306 ? -22.374 1.663 27.985 1.00 89.38 306 ASN A CA 1
ATOM 2384 C C . ASN A 1 306 ? -21.664 2.989 27.677 1.00 89.38 306 ASN A C 1
ATOM 2386 O O . ASN A 1 306 ? -21.410 3.788 28.584 1.00 89.38 306 ASN A O 1
ATOM 2390 N N . PRO A 1 307 ? -21.410 3.276 26.388 1.00 84.00 307 PRO A N 1
ATOM 2391 C CA . PRO A 1 307 ? -21.043 4.616 25.952 1.00 84.00 307 PRO A CA 1
ATOM 2392 C C . PRO A 1 307 ? -22.106 5.625 26.418 1.00 84.00 307 PRO A C 1
ATOM 2394 O O . PRO A 1 307 ? -23.273 5.526 26.042 1.00 84.00 307 PRO A O 1
ATOM 2397 N N . GLY A 1 308 ? -21.711 6.556 27.289 1.00 84.06 308 GLY A N 1
ATOM 2398 C CA . GLY A 1 308 ? -22.600 7.539 27.922 1.00 84.06 308 GLY A CA 1
ATOM 2399 C C . GLY A 1 308 ? -22.755 7.385 29.439 1.00 84.06 308 GLY A C 1
ATOM 2400 O O . GLY A 1 308 ? -23.196 8.333 30.088 1.00 84.06 308 GLY A O 1
ATOM 2401 N N . ASP A 1 309 ? -22.350 6.250 30.015 1.00 90.19 309 ASP A N 1
ATOM 2402 C CA . ASP A 1 309 ? -22.333 6.071 31.468 1.00 90.19 309 ASP A CA 1
ATOM 2403 C C . ASP A 1 309 ? -21.242 6.938 32.128 1.00 90.19 309 ASP A C 1
ATOM 2405 O O . ASP A 1 309 ? -20.153 7.157 31.579 1.00 90.19 309 ASP A O 1
ATOM 2409 N N . GLU A 1 310 ? -21.519 7.422 33.343 1.00 89.12 310 GLU A N 1
ATOM 2410 C CA . GLU A 1 310 ? -20.545 8.163 34.148 1.00 89.12 310 GLU A CA 1
ATOM 2411 C C . GLU A 1 310 ? -19.314 7.275 34.406 1.00 89.12 310 GLU A C 1
ATOM 2413 O O . GLU A 1 310 ? -19.441 6.124 34.822 1.00 89.12 310 GLU A O 1
ATOM 2418 N N . ASN A 1 311 ? -18.113 7.811 34.174 1.00 92.56 311 ASN A N 1
ATOM 2419 C CA . ASN A 1 311 ? -16.818 7.116 34.276 1.00 92.56 311 ASN A CA 1
ATOM 2420 C C . ASN A 1 311 ? -16.465 6.124 33.153 1.00 92.56 311 ASN A C 1
ATOM 2422 O O . ASN A 1 311 ? -15.387 5.532 33.226 1.00 92.56 311 ASN A O 1
ATOM 2426 N N . TYR A 1 312 ? -17.279 5.980 32.096 1.00 93.25 312 TYR A N 1
ATOM 2427 C CA . TYR A 1 312 ? -16.975 5.083 30.966 1.00 93.25 312 TYR A CA 1
ATOM 2428 C C . TYR A 1 312 ? -15.539 5.254 30.437 1.00 93.25 312 TYR A C 1
ATOM 2430 O O . TYR A 1 312 ? -14.781 4.290 30.348 1.00 93.25 312 TYR A O 1
ATOM 2438 N N . LEU A 1 313 ? -15.138 6.496 30.135 1.00 91.81 313 LEU A N 1
ATOM 2439 C CA . LEU A 1 313 ? -13.813 6.787 29.578 1.00 91.81 313 LEU A CA 1
ATOM 2440 C C . LEU A 1 313 ? -12.678 6.501 30.561 1.00 91.81 313 LEU A C 1
ATOM 2442 O O . LEU A 1 313 ? -11.628 6.019 30.146 1.00 91.81 313 LEU A O 1
ATOM 2446 N N . THR A 1 314 ? -12.884 6.786 31.846 1.00 93.94 314 THR A N 1
ATOM 2447 C CA . THR A 1 314 ? -11.885 6.528 32.888 1.00 93.94 314 THR A CA 1
ATOM 2448 C C . THR A 1 314 ? -11.634 5.030 33.025 1.00 93.94 314 THR A C 1
ATOM 2450 O O . THR A 1 314 ? -10.487 4.599 32.967 1.00 93.94 314 THR A O 1
ATOM 2453 N N . ILE A 1 315 ? -12.698 4.226 33.109 1.00 94.19 315 ILE A N 1
ATOM 2454 C CA . ILE A 1 315 ? -12.594 2.765 33.223 1.00 94.19 315 ILE A CA 1
ATOM 2455 C C . ILE A 1 315 ? -11.968 2.157 31.967 1.00 94.19 315 ILE A C 1
ATOM 2457 O O . ILE A 1 315 ? -11.069 1.321 32.072 1.00 94.19 315 ILE A O 1
ATOM 2461 N N . LEU A 1 316 ? -12.392 2.607 30.782 1.00 93.62 316 LEU A N 1
ATOM 2462 C CA . LEU A 1 316 ? -11.816 2.144 29.524 1.00 93.62 316 LEU A CA 1
ATOM 2463 C C . LEU A 1 316 ? -10.311 2.440 29.455 1.00 93.62 316 LEU A C 1
ATOM 2465 O O . LEU A 1 316 ? -9.525 1.543 29.153 1.00 93.62 316 LEU A O 1
ATOM 2469 N N . ALA A 1 317 ? -9.901 3.672 29.765 1.00 91.75 317 ALA A N 1
ATOM 2470 C CA . ALA A 1 317 ? -8.495 4.064 29.756 1.00 91.75 317 ALA A CA 1
ATOM 2471 C C . ALA A 1 317 ? -7.664 3.236 30.751 1.00 91.75 317 ALA A C 1
ATOM 2473 O O . ALA A 1 317 ? -6.622 2.696 30.374 1.00 91.75 317 ALA A O 1
ATOM 2474 N N . ASP A 1 318 ? -8.146 3.063 31.984 1.00 92.00 318 ASP A N 1
ATOM 2475 C CA . ASP A 1 318 ? -7.457 2.283 33.017 1.00 92.00 318 ASP A CA 1
ATOM 2476 C C . ASP A 1 318 ? -7.283 0.813 32.610 1.00 92.00 318 ASP A C 1
ATOM 2478 O O . ASP A 1 318 ? -6.222 0.215 32.823 1.00 92.00 318 ASP A O 1
ATOM 2482 N N . ASN A 1 319 ? -8.310 0.218 31.999 1.00 91.62 319 ASN A N 1
ATOM 2483 C CA . ASN A 1 319 ? -8.261 -1.163 31.532 1.00 91.62 319 ASN A CA 1
ATOM 2484 C C . ASN A 1 319 ? -7.351 -1.332 30.308 1.00 91.62 319 ASN A C 1
ATOM 2486 O O . ASN A 1 319 ? -6.629 -2.330 30.238 1.00 91.62 319 ASN A O 1
ATOM 2490 N N . ILE A 1 320 ? -7.324 -0.362 29.385 1.00 90.38 320 ILE A N 1
ATOM 2491 C CA . ILE A 1 320 ? -6.367 -0.346 28.270 1.00 90.38 320 ILE A CA 1
ATOM 2492 C C . ILE A 1 320 ? -4.937 -0.290 28.810 1.00 90.38 320 ILE A C 1
ATOM 2494 O O . ILE A 1 320 ? -4.115 -1.131 28.449 1.00 90.38 320 ILE A O 1
ATOM 2498 N N . ILE A 1 321 ? -4.651 0.636 29.729 1.00 87.44 321 ILE A N 1
ATOM 2499 C CA . ILE A 1 321 ? -3.329 0.769 30.352 1.00 87.44 321 ILE A CA 1
ATOM 2500 C C . ILE A 1 321 ? -2.925 -0.557 31.012 1.00 87.44 321 ILE A C 1
ATOM 2502 O O . ILE A 1 321 ? -1.834 -1.067 30.783 1.00 87.44 321 ILE A O 1
ATOM 2506 N N . ARG A 1 322 ? -3.823 -1.179 31.780 1.00 86.81 322 ARG A N 1
ATOM 2507 C CA . ARG A 1 322 ? -3.523 -2.428 32.492 1.00 86.81 322 ARG A CA 1
ATOM 2508 C C . ARG A 1 322 ? -3.275 -3.623 31.568 1.00 86.81 322 ARG A C 1
ATOM 2510 O O . ARG A 1 322 ? -2.447 -4.466 31.902 1.00 86.81 322 ARG A O 1
ATOM 2517 N N . LYS A 1 323 ? -4.019 -3.737 30.463 1.00 85.81 323 LYS A N 1
ATOM 2518 C CA . LYS A 1 323 ? -3.992 -4.919 29.583 1.00 85.81 323 LYS A CA 1
ATOM 2519 C C . LYS A 1 323 ? -3.029 -4.797 28.397 1.00 85.81 323 LYS A C 1
ATOM 2521 O O . LYS A 1 323 ? -2.623 -5.830 27.873 1.00 85.81 323 LYS A O 1
ATOM 2526 N N . TYR A 1 324 ? -2.680 -3.583 27.969 1.00 84.44 324 TYR A N 1
ATOM 2527 C CA . TYR A 1 324 ? -1.937 -3.361 26.720 1.00 84.44 324 TYR A CA 1
ATOM 2528 C C . TYR A 1 324 ? -0.568 -2.684 26.908 1.00 84.44 324 TYR A C 1
ATOM 2530 O O . TYR A 1 324 ? 0.281 -2.824 26.035 1.00 84.44 324 TYR A O 1
ATOM 2538 N N . VAL A 1 325 ? -0.286 -2.018 28.039 1.00 78.25 325 VAL A N 1
ATOM 2539 C CA . VAL A 1 325 ? 1.036 -1.396 28.287 1.00 78.25 325 VAL A CA 1
ATOM 2540 C C . VAL A 1 325 ? 2.182 -2.401 28.124 1.00 78.25 325 VAL A C 1
ATOM 2542 O O . VAL A 1 325 ? 2.155 -3.475 28.724 1.00 78.25 325 VAL A O 1
ATOM 2545 N N . ASN A 1 326 ? 3.202 -2.020 27.344 1.00 69.31 326 ASN A N 1
ATOM 2546 C CA . ASN A 1 326 ? 4.424 -2.789 27.065 1.00 69.31 326 ASN A CA 1
ATOM 2547 C C . ASN A 1 326 ? 4.204 -4.143 26.367 1.00 69.31 326 ASN A C 1
ATOM 2549 O O . ASN A 1 326 ? 5.094 -4.991 26.385 1.00 69.31 326 ASN A O 1
ATOM 2553 N N . GLN A 1 327 ? 3.034 -4.367 25.759 1.00 73.88 327 GLN A N 1
ATOM 2554 C CA . GLN A 1 327 ? 2.736 -5.602 25.021 1.00 73.88 327 GLN A CA 1
ATOM 2555 C C . GLN A 1 327 ? 3.030 -5.484 23.518 1.00 73.88 327 GLN A C 1
ATOM 2557 O O . GLN A 1 327 ? 2.871 -6.458 22.789 1.00 73.88 327 GLN A O 1
ATOM 2562 N N . ASN A 1 328 ? 3.445 -4.304 23.036 1.00 76.88 328 ASN A N 1
ATOM 2563 C CA . ASN A 1 328 ? 3.756 -4.042 21.623 1.00 76.88 328 ASN A CA 1
ATOM 2564 C C . ASN A 1 328 ? 2.614 -4.384 20.661 1.00 76.88 328 ASN A C 1
ATOM 2566 O O . ASN A 1 328 ? 2.854 -4.773 19.521 1.00 76.88 328 ASN A O 1
ATOM 2570 N N . LYS A 1 329 ? 1.370 -4.234 21.115 1.00 86.62 329 LYS A N 1
ATOM 2571 C CA . LYS A 1 329 ? 0.153 -4.599 20.383 1.00 86.62 329 LYS A CA 1
ATOM 2572 C C . LYS A 1 329 ? -0.283 -3.521 19.396 1.00 86.62 329 LYS A C 1
ATOM 2574 O O . LYS A 1 329 ? -0.031 -2.347 19.627 1.00 86.62 329 LYS A O 1
ATOM 2579 N N . SER A 1 330 ? -1.001 -3.890 18.343 1.00 88.94 330 SER A N 1
ATOM 2580 C CA . SER A 1 330 ? -1.607 -2.904 17.438 1.00 88.94 330 SER A CA 1
ATOM 2581 C C . SER A 1 330 ? -2.892 -2.316 18.015 1.00 88.94 330 SER A C 1
ATOM 2583 O O . SER A 1 330 ? -3.672 -3.013 18.671 1.00 88.94 330 SER A O 1
ATOM 2585 N N . LEU A 1 331 ? -3.137 -1.040 17.727 1.00 91.38 331 LEU A N 1
ATOM 2586 C CA . LEU A 1 331 ? -4.433 -0.388 17.892 1.00 91.38 331 LEU A CA 1
ATOM 2587 C C . LEU A 1 331 ? -5.023 -0.085 16.516 1.00 91.38 331 LEU A C 1
ATOM 2589 O O . LEU A 1 331 ? -4.371 0.543 15.683 1.00 91.38 331 LEU A O 1
ATOM 2593 N N . VAL A 1 332 ? -6.275 -0.473 16.300 1.00 93.00 332 VAL A N 1
ATOM 2594 C CA . VAL A 1 332 ? -7.035 -0.125 15.101 1.00 93.00 332 VAL A CA 1
ATOM 2595 C C . VAL A 1 332 ? -8.211 0.758 15.485 1.00 93.00 332 VAL A C 1
ATOM 2597 O O . VAL A 1 332 ? -9.011 0.413 16.353 1.00 93.00 332 VAL A O 1
ATOM 2600 N N . LEU A 1 333 ? -8.314 1.909 14.834 1.00 94.25 333 LEU A N 1
ATOM 2601 C CA . LEU A 1 333 ? -9.392 2.868 14.998 1.00 94.25 333 LEU A CA 1
ATOM 2602 C C . LEU A 1 333 ? -10.306 2.802 13.773 1.00 94.25 333 LEU A C 1
ATOM 2604 O O . LEU A 1 333 ? -9.894 3.097 12.650 1.00 94.25 333 LEU A O 1
ATOM 2608 N N . LEU A 1 334 ? -11.558 2.428 14.008 1.00 92.12 334 LEU A N 1
ATOM 2609 C CA . LEU A 1 334 ? -12.632 2.386 13.028 1.00 92.12 334 LEU A CA 1
ATOM 2610 C C . LEU A 1 334 ? -13.582 3.561 13.286 1.00 92.12 334 LEU A C 1
ATOM 2612 O O . LEU A 1 334 ? -14.421 3.471 14.180 1.00 92.12 334 LEU A O 1
ATOM 2616 N N . PRO A 1 335 ? -13.479 4.693 12.573 1.00 87.06 335 PRO A N 1
ATOM 2617 C CA . PRO A 1 335 ? -14.556 5.675 12.570 1.00 87.06 335 PRO A CA 1
ATOM 2618 C C . PRO A 1 335 ? -15.862 5.027 12.083 1.00 87.06 335 PRO A C 1
ATOM 2620 O O . PRO A 1 335 ? -15.841 4.257 11.128 1.00 87.06 335 PRO A O 1
ATOM 2623 N N . GLU A 1 336 ? -16.999 5.329 12.711 1.00 79.12 336 GLU A N 1
ATOM 2624 C CA . GLU A 1 336 ? -18.309 4.929 12.185 1.00 79.12 336 GLU A CA 1
ATOM 2625 C C . GLU A 1 336 ? -18.656 5.740 10.938 1.00 79.12 336 GLU A C 1
ATOM 2627 O O . GLU A 1 336 ? -18.456 6.956 10.882 1.00 79.12 336 GLU A O 1
ATOM 2632 N N . TRP A 1 337 ? -19.206 5.059 9.934 1.00 77.62 337 TRP A N 1
ATOM 2633 C CA . TRP A 1 337 ? -19.564 5.671 8.660 1.00 77.62 337 TRP A CA 1
ATOM 2634 C C . TRP A 1 337 ? -21.058 5.920 8.632 1.00 77.62 337 TRP A C 1
ATOM 2636 O O . TRP A 1 337 ? -21.876 5.006 8.497 1.00 77.62 337 TRP A O 1
ATOM 2646 N N . SER A 1 338 ? -21.422 7.180 8.825 1.00 62.62 338 SER A N 1
ATOM 2647 C CA . SER A 1 338 ? -22.817 7.587 8.819 1.00 62.62 338 SER A CA 1
ATOM 2648 C C . SER A 1 338 ? -23.261 7.994 7.414 1.00 62.62 338 SER A C 1
ATOM 2650 O O . SER A 1 338 ? -22.485 8.529 6.628 1.00 62.62 338 SER A O 1
ATOM 2652 N N . THR A 1 339 ? -24.545 7.820 7.106 1.00 59.56 339 THR A N 1
ATOM 2653 C CA . THR A 1 339 ? -25.155 8.239 5.831 1.00 59.56 339 THR A CA 1
ATOM 2654 C C . THR A 1 339 ? -25.427 9.742 5.738 1.00 59.56 339 THR A C 1
ATOM 2656 O O . THR A 1 339 ? -26.277 10.162 4.959 1.00 59.56 339 THR A O 1
ATOM 2659 N N . LEU A 1 340 ? -24.761 10.584 6.533 1.00 59.50 340 LEU A N 1
ATOM 2660 C CA . LEU A 1 340 ? -24.993 12.036 6.534 1.00 59.50 340 LEU A CA 1
ATOM 2661 C C . LEU A 1 340 ? -24.293 12.758 5.370 1.00 59.50 340 LEU A C 1
ATOM 2663 O O . LEU A 1 340 ? -23.847 13.889 5.526 1.00 59.50 340 LEU A O 1
ATOM 2667 N N . ASN A 1 341 ? -24.186 12.108 4.209 1.00 55.03 341 ASN A N 1
ATOM 2668 C CA . ASN A 1 341 ? -23.408 12.576 3.059 1.00 55.03 341 ASN A CA 1
ATOM 2669 C C . ASN A 1 341 ? -21.928 12.866 3.375 1.00 55.03 341 ASN A C 1
ATOM 2671 O O . ASN A 1 341 ? -21.268 13.638 2.681 1.00 55.03 341 ASN A O 1
ATOM 2675 N N . GLU A 1 342 ? -21.390 12.239 4.419 1.00 58.56 342 GLU A N 1
ATOM 2676 C CA . GLU A 1 342 ? -19.991 12.399 4.799 1.00 58.56 342 GLU A CA 1
ATOM 2677 C C . GLU A 1 342 ? -19.104 11.715 3.753 1.00 58.56 342 GLU A C 1
ATOM 2679 O O . GLU A 1 342 ? -19.328 10.563 3.381 1.00 58.56 342 GLU A O 1
ATOM 2684 N N . SER A 1 343 ? -18.133 12.463 3.227 1.00 55.62 343 SER A N 1
ATOM 2685 C CA . SER A 1 343 ? -17.221 12.027 2.157 1.00 55.62 343 SER A CA 1
ATOM 2686 C C . SER A 1 343 ? -17.891 11.670 0.820 1.00 55.62 343 SER A C 1
ATOM 2688 O O . SER A 1 343 ? -17.299 10.946 0.014 1.00 55.62 343 SER A O 1
ATOM 2690 N N . ILE A 1 344 ? -19.094 12.195 0.545 1.00 54.66 344 ILE A N 1
ATOM 2691 C CA . ILE A 1 344 ? -19.676 12.151 -0.803 1.00 54.66 344 ILE A CA 1
ATOM 2692 C C . ILE A 1 344 ? -19.006 13.217 -1.671 1.00 54.66 344 ILE A C 1
ATOM 2694 O O . ILE A 1 344 ? -18.959 14.395 -1.319 1.00 54.66 344 ILE A O 1
ATOM 2698 N N . ILE A 1 345 ? -18.530 12.807 -2.844 1.00 54.25 345 ILE A N 1
ATOM 2699 C CA . ILE A 1 345 ? -18.183 13.745 -3.912 1.00 54.25 345 ILE A CA 1
ATOM 2700 C C . ILE A 1 345 ? -19.501 14.201 -4.553 1.00 54.25 345 ILE A C 1
ATOM 2702 O O . ILE A 1 345 ? -20.080 13.491 -5.375 1.00 54.25 345 ILE A O 1
ATOM 2706 N N . GLU A 1 346 ? -20.011 15.361 -4.134 1.00 48.56 346 GLU A N 1
ATOM 2707 C CA . GLU A 1 346 ? -21.165 16.000 -4.773 1.00 48.56 346 GLU A CA 1
ATOM 2708 C C . GLU A 1 346 ? -20.716 16.687 -6.071 1.00 48.56 346 GLU A C 1
ATOM 2710 O O . GLU A 1 346 ? -19.949 17.653 -6.060 1.00 48.56 346 GLU A O 1
ATOM 2715 N N . THR A 1 347 ? -21.188 16.185 -7.212 1.00 49.66 347 THR A N 1
ATOM 2716 C CA . THR A 1 347 ? -21.011 16.844 -8.510 1.00 49.66 347 THR A CA 1
ATOM 2717 C C . THR A 1 347 ? -22.023 17.982 -8.642 1.00 49.66 347 THR A C 1
ATOM 2719 O O . THR A 1 347 ? -23.217 17.763 -8.427 1.00 49.66 347 THR A O 1
ATOM 2722 N N . LYS A 1 348 ? -21.553 19.186 -8.984 1.00 42.66 348 LYS A N 1
ATOM 2723 C CA . LYS A 1 348 ? -22.419 20.328 -9.319 1.00 42.66 348 LYS A CA 1
ATOM 2724 C C . LYS A 1 348 ? -23.122 20.164 -10.656 1.00 42.66 348 LYS A C 1
ATOM 2726 O O . LYS A 1 348 ? -22.474 19.631 -11.581 1.00 42.66 348 LYS A O 1
#

Radius of gyration: 30.36 Å; Cα contacts (8 Å, |Δi|>4): 636; chains: 1; bounding box: 73×66×90 Å

Foldseek 3Di:
DDDDDDDQDPPDGPDDQDFQKDFPDDDVVVRDTDIDADWDADPVRDTDGDPRHHDDPDDDDDPPPPPAQKDWPDFDDDPFALFTKTFIDGPDDPVFFFKKKKWKFLDFVLCQRDLPRPPDDLVPCVVPVVDHSVRCLVVQFDDAPNGTRRGPGTLAIWMQGPVVQFIDGRVRPHGQADCDVVHAGRGIDTGDPVSRHQALGKMKMKMWTAGPVRDIHMDIDMDGGAFDQDQFLASEEAEDDPAADADDPDFWDDLVVLQVQQSSQQRQHDDPLRGHWEWEQDVVLRDTFTAHSRRHGDCVLQVNDDRPDPCSVVSNVVSSCVRRRSSNGYYYYYYIGGPPCPNHPDDD

Secondary structure (DSSP, 8-state):
-----PPP-SSS-SS-----EEEEEEEGGGTEEEEEEPEEE-TTS-EEE-S------SS--S--PPP--EEEEEEE-SSS-SS-EEEEEESS-GGGEEEEEEEEESS-TTTTSSTTS----TT-SSSSTTS-HHHHHHHH-EEETTEEE--TTEEEEEEEETTTTEEE-TTS-SB---S-SSPPBTTEEEPPGGG-PPTT-EEEEEEEEEETTS-EEEEEEEEE--PPP-SSSEEEEEE------SS--S-S--HHHHHHHHHHHTTT-SSTTT--EEEEEETTTTEEEEE-TTS-B-GGGTTTPPTTSTTHHHHHHHHHHHHHTTS-EEEEEE----TTTTT-----